Protein AF-A0A1Y2JYM6-F1 (afdb_monomer_lite)

Radius of gyration: 25.27 Å; chains: 1; bounding box: 65×51×94 Å

Foldseek 3Di:
DDDDPPPPCPPVNVVVVVVVVVVVVVVVVVCCLLVVVVAAADPKAKDKDKDFDKDWDCVCVVVVQVVLCVPVHVQKDWDWDQDPQGIWIFIDRPPDTPDIGDTFIDTFKMWMWMDIRLPFIQTEIDGLPDDDFDPDPDALVRSCVVCVVPDDPSSSPAHPVQHGFPDKDFDDFDDDPDPPCRVFFPWRTKIWTKTDTDVDPAIEIEIETETADDPVCVSNVAVSQQSRQLVVQVVQVPDPPGDRHQKYKYWYWYADDVHSDTDIDIFMFGQDPVRGTHGHD

Secondary structure (DSSP, 8-state):
----------HHHHHHHHHHHHHHHHHHHHHHHHH-TTSPBPSS-EEEEEEEEEEEE-TTHHHHHHHHHHHH-TTEEEEEEEETTEEEEEEEETTEEEEEEEPEEEEEEEEEEEEETTTEEEEEEEESS--SS---SS-HHHHHHHHTTTS-SGGG---TTTTS-SEEE-PPPPP---TTSTTT--EE---EEEEE-SS-S-EEEEEEEEE---HHHHHTHHHHHHHHHHHHHHHHHTSTTPPPPSEEEEEEEEEETTEEEEEEEEEEEEE-TTS-EEE--

Sequence (281 aa):
MVLSLSQSVTPVLKKVIVAAALCGAAAISAALLVTDWPVPHSRRTGYFDVTTSEKADLSHIDEWNRAAKAKYGPDASTYASMSSHGLTWVARVGDKVVETRPFGFSVYGFLGVFMVSNVESFPFELSIEPKDPVEPGQTVDKVKARFAKTAPAEALEFGNREWRPAHCHSPKPPEFGFPLYSSDLRVDTSSICLMQSDGGPYTALVGFARVDASFWVRLLSRKVCRILAASWVESMTSQPNAKRPDYVACMLATKAGGSEREVIAARFFEVRDDKTLAVFD

Structure (mmCIF, N/CA/C/O backbone):
data_AF-A0A1Y2JYM6-F1
#
_entry.id   AF-A0A1Y2JYM6-F1
#
loop_
_atom_site.group_PDB
_atom_site.id
_atom_site.type_symbol
_atom_site.label_atom_id
_atom_site.label_alt_id
_atom_site.label_comp_id
_atom_site.label_asym_id
_atom_site.label_entity_id
_atom_site.label_seq_id
_atom_site.pdbx_PDB_ins_code
_atom_site.Cartn_x
_atom_site.Cartn_y
_atom_site.Cartn_z
_atom_site.occupancy
_atom_site.B_iso_or_equiv
_atom_site.auth_seq_id
_atom_site.auth_comp_id
_atom_site.auth_asym_id
_atom_site.auth_atom_id
_atom_site.pdbx_PDB_model_num
ATOM 1 N N . MET A 1 1 ? -41.392 32.348 -54.358 1.00 43.41 1 MET A N 1
ATOM 2 C CA . MET A 1 1 ? -42.269 32.043 -53.211 1.00 43.41 1 MET A CA 1
ATOM 3 C C . MET A 1 1 ? -42.074 30.579 -52.834 1.00 43.41 1 MET A C 1
ATOM 5 O O . MET A 1 1 ? -42.753 29.747 -53.402 1.00 43.41 1 MET A O 1
ATOM 9 N N . VAL A 1 2 ? -41.125 30.262 -51.945 1.00 34.34 2 VAL A N 1
ATOM 10 C CA . VAL A 1 2 ? -41.149 29.048 -51.104 1.00 34.34 2 VAL A CA 1
ATOM 11 C C . VAL A 1 2 ? -40.487 29.410 -49.771 1.00 34.34 2 VAL A C 1
ATOM 13 O O . VAL A 1 2 ? -39.539 30.189 -49.731 1.00 34.34 2 VAL A O 1
ATOM 16 N N . LEU A 1 3 ? -41.107 28.919 -48.705 1.00 35.47 3 LEU A N 1
ATOM 17 C CA . LEU A 1 3 ? -41.054 29.353 -47.318 1.00 35.47 3 LEU A CA 1
ATOM 18 C C . LEU A 1 3 ? -39.670 29.356 -46.653 1.00 35.47 3 LEU A C 1
ATOM 20 O O . LEU A 1 3 ? -38.968 28.351 -46.601 1.00 35.47 3 LEU A O 1
ATOM 24 N N . SER A 1 4 ? -39.385 30.494 -46.016 1.00 39.75 4 SER A N 1
ATOM 25 C CA . SER A 1 4 ? -38.538 30.613 -44.830 1.00 39.75 4 SER A CA 1
ATOM 26 C C . SER A 1 4 ? -39.048 29.673 -43.730 1.00 39.75 4 SER A C 1
ATOM 28 O O . SER A 1 4 ? -40.141 29.865 -43.198 1.00 39.75 4 SER A O 1
ATOM 30 N N . LEU A 1 5 ? -38.258 28.658 -43.382 1.00 39.97 5 LEU A N 1
ATOM 31 C CA . LEU A 1 5 ? -38.432 27.855 -42.171 1.00 39.97 5 LEU A CA 1
ATOM 32 C C . LEU A 1 5 ? -37.607 28.490 -41.043 1.00 39.97 5 LEU A C 1
ATOM 34 O O . LEU A 1 5 ? -36.585 27.964 -40.613 1.00 39.97 5 LEU A O 1
ATOM 38 N N . SER A 1 6 ? -38.061 29.641 -40.541 1.00 45.75 6 SER A N 1
ATOM 39 C CA . SER A 1 6 ? -37.656 30.102 -39.213 1.00 45.75 6 SER A CA 1
ATOM 40 C C . SER A 1 6 ? -38.440 29.300 -38.171 1.00 45.75 6 SER A C 1
ATOM 42 O O . SER A 1 6 ? -39.497 29.729 -37.705 1.00 45.75 6 SER A O 1
ATOM 44 N N . GLN A 1 7 ? -37.962 28.108 -37.812 1.00 47.03 7 GLN A N 1
ATOM 45 C CA . GLN A 1 7 ? -38.476 27.436 -36.621 1.00 47.03 7 GLN A CA 1
ATOM 46 C C . GLN A 1 7 ? -37.914 28.145 -35.389 1.00 47.03 7 GLN A C 1
ATOM 48 O O . GLN A 1 7 ? -36.768 27.957 -34.978 1.00 47.03 7 GLN A O 1
ATOM 53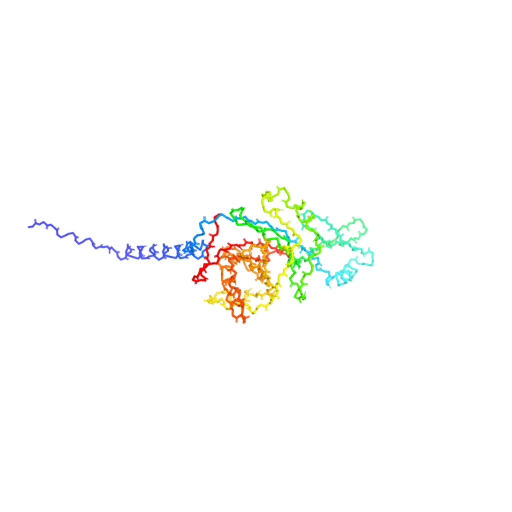 N N . SER A 1 8 ? -38.744 29.016 -34.821 1.00 49.88 8 SER A N 1
ATOM 54 C CA . SER A 1 8 ? -38.551 29.619 -33.514 1.00 49.88 8 SER A CA 1
ATOM 55 C C . SER A 1 8 ? -38.540 28.512 -32.461 1.00 49.88 8 SER A C 1
ATOM 57 O O . SER A 1 8 ? -39.571 28.051 -31.979 1.00 49.88 8 SER A O 1
ATOM 59 N N . VAL A 1 9 ? -37.339 28.066 -32.098 1.00 52.69 9 VAL A N 1
ATOM 60 C CA . VAL A 1 9 ? -37.132 27.219 -30.923 1.00 52.69 9 VAL A CA 1
ATOM 61 C C . VAL A 1 9 ? -37.716 27.966 -29.724 1.00 52.69 9 VAL A C 1
ATOM 63 O O . VAL A 1 9 ? -37.194 29.015 -29.331 1.00 52.69 9 VAL A O 1
ATOM 66 N N . THR A 1 10 ? -38.824 27.462 -29.180 1.00 60.31 10 THR A N 1
ATOM 67 C CA . THR A 1 10 ? -39.517 28.084 -28.049 1.00 60.31 10 THR A CA 1
ATOM 68 C C . THR A 1 10 ? -38.544 28.258 -26.876 1.00 60.31 10 THR A C 1
ATOM 70 O O . THR A 1 10 ? -37.649 27.431 -26.674 1.00 60.31 10 THR A O 1
ATOM 73 N N . PRO A 1 11 ? -38.679 29.328 -26.071 1.00 63.19 11 PRO A N 1
ATOM 74 C CA . PRO A 1 11 ? -37.744 29.630 -24.981 1.00 63.19 11 PRO A CA 1
ATOM 75 C C . PRO A 1 11 ? -37.620 28.489 -23.958 1.00 63.19 11 PRO A C 1
ATOM 77 O O . PRO A 1 11 ? -36.592 28.363 -23.296 1.00 63.19 11 PRO A O 1
ATOM 80 N N . VAL A 1 12 ? -38.634 27.623 -23.866 1.00 63.62 12 VAL A N 1
ATOM 81 C CA . VAL A 1 12 ? -38.626 26.398 -23.056 1.00 63.62 12 VAL A CA 1
ATOM 82 C C . VAL A 1 12 ? -37.679 25.343 -23.640 1.00 63.62 12 VAL A C 1
ATOM 84 O O . VAL A 1 12 ? -36.854 24.805 -22.908 1.00 63.62 12 VAL A O 1
ATOM 87 N N . LEU A 1 13 ? -37.716 25.100 -24.955 1.00 63.50 13 LEU A N 1
ATOM 88 C CA . LEU A 1 13 ? -36.853 24.110 -25.609 1.00 63.50 13 LEU A CA 1
ATOM 89 C C . LEU A 1 13 ? -35.372 24.528 -25.560 1.00 63.50 13 LEU A C 1
ATOM 91 O O . LEU A 1 13 ? -34.510 23.689 -25.314 1.00 63.50 13 LEU A O 1
ATOM 95 N N . LYS A 1 14 ? -35.067 25.833 -25.669 1.00 62.81 14 LYS A N 1
ATOM 96 C CA . LYS A 1 14 ? -33.699 26.350 -25.449 1.00 62.81 14 LYS A CA 1
ATOM 97 C C . LYS A 1 14 ? -33.196 26.087 -24.025 1.00 62.81 14 LYS A C 1
ATOM 99 O O . LYS A 1 14 ? -32.053 25.676 -23.859 1.00 62.81 14 LYS A O 1
ATOM 104 N N . LYS A 1 15 ? -34.038 26.286 -23.003 1.00 61.03 15 LYS A N 1
ATOM 105 C CA . LYS A 1 15 ? -33.672 26.014 -21.601 1.00 61.03 15 LYS A CA 1
ATOM 106 C C . LYS A 1 15 ? -33.421 24.527 -21.349 1.00 61.03 15 LYS A C 1
ATOM 108 O O . LYS A 1 15 ? -32.466 24.198 -20.658 1.00 61.03 15 LYS A O 1
ATOM 113 N N . VAL A 1 16 ? -34.226 23.644 -21.944 1.00 67.56 16 VAL A N 1
ATOM 114 C CA . VAL A 1 16 ? -34.041 22.186 -21.836 1.00 67.56 16 VAL A CA 1
ATOM 115 C C . VAL A 1 16 ? -32.743 21.738 -22.509 1.00 67.56 16 VAL A C 1
ATOM 117 O O . VAL A 1 16 ? -31.997 20.970 -21.914 1.00 67.56 16 VAL A O 1
ATOM 120 N N . ILE A 1 17 ? -32.422 22.260 -23.698 1.00 69.62 17 ILE A N 1
ATOM 121 C CA . ILE A 1 17 ? -31.166 21.937 -24.399 1.00 69.62 17 ILE A CA 1
ATOM 122 C C . ILE A 1 17 ? -29.949 22.415 -23.596 1.00 69.62 17 ILE A C 1
ATOM 124 O O . ILE A 1 17 ? -28.992 21.662 -23.435 1.00 69.62 17 ILE A O 1
ATOM 128 N N . VAL A 1 18 ? -29.987 23.634 -23.047 1.00 68.44 18 VAL A N 1
ATOM 129 C CA . VAL A 1 18 ? -28.895 24.163 -22.212 1.00 68.44 18 VAL A CA 1
ATOM 130 C C . VAL A 1 18 ? -28.750 23.361 -20.917 1.00 68.44 18 VAL A C 1
ATOM 132 O O . VAL A 1 18 ? -27.633 23.015 -20.545 1.00 68.44 18 VAL A O 1
ATOM 135 N N . ALA A 1 19 ? -29.854 23.006 -20.255 1.00 65.12 19 ALA A N 1
ATOM 136 C CA . ALA A 1 19 ? -29.822 22.169 -19.057 1.00 65.12 19 ALA A CA 1
ATOM 137 C C . ALA A 1 19 ? -29.271 20.764 -19.354 1.00 65.12 19 ALA A C 1
ATOM 139 O O . ALA A 1 19 ? -28.408 20.284 -18.627 1.00 65.12 19 ALA A O 1
ATOM 140 N N . ALA A 1 20 ? -29.695 20.133 -20.453 1.00 64.56 20 ALA A N 1
ATOM 141 C CA . ALA A 1 20 ? -29.185 18.832 -20.878 1.00 64.56 20 ALA A CA 1
ATOM 142 C C . ALA A 1 20 ? -27.692 18.885 -21.244 1.00 64.56 20 ALA A C 1
ATOM 144 O O . ALA A 1 20 ? -26.942 17.988 -20.867 1.00 64.56 20 ALA A O 1
ATOM 145 N N . ALA A 1 21 ? -27.238 19.949 -21.915 1.00 67.62 21 ALA A N 1
ATOM 146 C CA . ALA A 1 21 ? -25.826 20.157 -22.229 1.00 67.62 21 ALA A CA 1
ATOM 147 C C . ALA A 1 21 ? -24.979 20.380 -20.965 1.00 67.62 21 ALA A C 1
ATOM 149 O O . ALA A 1 21 ? -23.892 19.820 -20.855 1.00 67.62 21 ALA A O 1
ATOM 150 N N . LEU A 1 22 ? -25.486 21.137 -19.985 1.00 66.1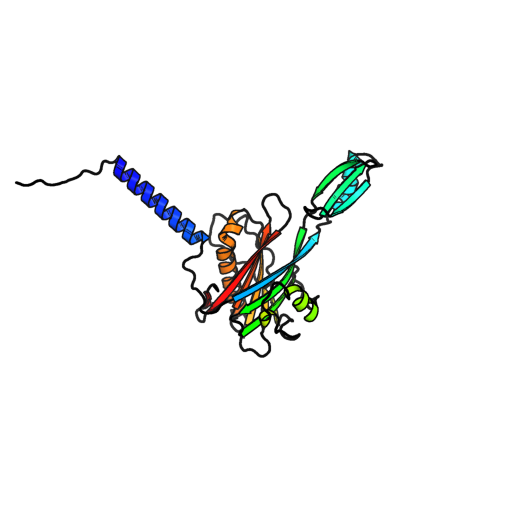9 22 LEU A N 1
ATOM 151 C CA . LEU A 1 22 ? -24.820 21.341 -18.695 1.00 66.19 22 LEU A CA 1
ATOM 152 C C . LEU A 1 22 ? -24.767 20.052 -17.867 1.00 66.19 22 LEU A C 1
ATOM 154 O O . LEU A 1 22 ? -23.718 19.733 -17.315 1.00 66.19 22 LEU A O 1
ATOM 158 N N . CYS A 1 23 ? -25.853 19.277 -17.820 1.00 65.44 23 CYS A N 1
ATOM 159 C CA . CYS A 1 23 ? -25.867 17.968 -17.166 1.00 65.44 23 CYS A CA 1
ATOM 160 C C . CYS A 1 23 ? -24.929 16.976 -17.865 1.00 65.44 23 CYS A C 1
ATOM 162 O O . CYS A 1 23 ? -24.204 16.253 -17.188 1.00 65.44 23 CYS A O 1
ATOM 164 N N . GLY A 1 24 ? -24.896 16.969 -19.200 1.00 61.22 24 GLY A N 1
ATOM 165 C CA . GLY A 1 24 ? -23.972 16.152 -19.986 1.00 61.22 24 GLY A CA 1
ATOM 166 C C . GLY A 1 24 ? -22.511 16.532 -19.742 1.00 61.22 24 GLY A C 1
ATOM 167 O O . GLY A 1 24 ? -21.690 15.660 -19.473 1.00 61.22 24 GLY A O 1
ATOM 168 N N . ALA A 1 25 ? -22.190 17.828 -19.742 1.00 65.00 25 ALA A N 1
ATOM 169 C CA . ALA A 1 25 ? -20.854 18.322 -19.421 1.00 65.00 25 ALA A CA 1
ATOM 170 C C . ALA A 1 25 ? -20.452 17.972 -17.982 1.00 65.00 25 ALA A C 1
ATOM 172 O O . ALA A 1 25 ? -19.353 17.473 -17.767 1.00 65.00 25 ALA A O 1
ATOM 173 N N . ALA A 1 26 ? -21.353 18.143 -17.010 1.00 67.19 26 ALA A N 1
ATOM 174 C CA . ALA A 1 26 ? -21.107 17.765 -15.621 1.00 67.19 26 ALA A CA 1
ATOM 175 C C . ALA A 1 26 ? -20.894 16.251 -15.461 1.00 67.19 26 ALA A C 1
ATOM 177 O O . ALA A 1 26 ? -19.991 15.842 -14.736 1.00 67.19 26 ALA A O 1
ATOM 178 N N . ALA A 1 27 ? -21.668 15.419 -16.163 1.00 65.69 27 ALA A N 1
ATOM 179 C CA . ALA A 1 27 ? -21.509 13.967 -16.149 1.00 65.69 27 ALA A CA 1
ATOM 180 C C . ALA A 1 27 ? -20.184 13.529 -16.789 1.00 65.69 27 ALA A C 1
ATOM 182 O O . ALA A 1 27 ? -19.497 12.676 -16.233 1.00 65.69 27 ALA A O 1
ATOM 183 N N . ILE A 1 28 ? -19.781 14.144 -17.905 1.00 67.19 28 ILE A N 1
ATOM 184 C CA . ILE A 1 28 ? -18.484 13.889 -18.548 1.00 67.19 28 ILE A CA 1
ATOM 185 C C . ILE A 1 28 ? -17.344 14.358 -17.644 1.00 67.19 28 ILE A C 1
ATOM 187 O O . ILE A 1 28 ? -16.390 13.618 -17.442 1.00 67.19 28 ILE A O 1
ATOM 191 N N . SER A 1 29 ? -17.439 15.545 -17.045 1.00 60.25 29 SER A N 1
ATOM 192 C CA . SER A 1 29 ? -16.442 16.028 -16.088 1.00 60.25 29 SER A CA 1
ATOM 193 C C . SER A 1 29 ? -16.349 15.117 -14.865 1.00 60.25 29 SER A C 1
ATOM 195 O O . SER A 1 29 ? -15.244 14.767 -14.467 1.00 60.25 29 SER A O 1
ATOM 197 N N . ALA A 1 30 ? -17.473 14.668 -14.302 1.00 60.97 30 ALA A N 1
ATOM 198 C CA . ALA A 1 30 ? -17.489 13.715 -13.196 1.00 60.97 30 ALA A CA 1
ATOM 199 C C . ALA A 1 30 ? -16.881 12.364 -13.604 1.00 60.97 30 ALA A C 1
ATOM 201 O O . ALA A 1 30 ? -16.056 11.818 -12.875 1.00 60.97 30 ALA A O 1
ATOM 202 N N . ALA A 1 31 ? -17.214 11.858 -14.794 1.00 60.38 31 ALA A N 1
ATOM 203 C CA . ALA A 1 31 ? -16.633 10.636 -15.331 1.00 60.38 31 ALA A CA 1
ATOM 204 C C . ALA A 1 31 ? -15.119 10.780 -15.535 1.00 60.38 31 ALA A C 1
ATOM 206 O O . ALA A 1 31 ? -14.375 9.924 -15.074 1.00 60.38 31 ALA A O 1
ATOM 207 N N . LEU A 1 32 ? -14.637 11.874 -16.130 1.00 60.69 32 LEU A N 1
ATOM 208 C CA . LEU A 1 32 ? -13.206 12.157 -16.305 1.00 60.69 32 LEU A CA 1
ATOM 209 C C . LEU A 1 32 ? -12.476 12.294 -14.962 1.00 60.69 32 LEU A C 1
ATOM 211 O O . LEU A 1 32 ? -11.343 11.838 -14.827 1.00 60.69 32 LEU A O 1
ATOM 215 N N . LEU A 1 33 ? -13.126 12.889 -13.959 1.00 61.62 33 LEU A N 1
ATOM 216 C CA . LEU A 1 33 ? -12.580 13.031 -12.609 1.00 61.62 33 LEU A CA 1
ATOM 217 C C . LEU A 1 33 ? -12.440 11.684 -11.889 1.00 61.62 33 LEU A C 1
ATOM 219 O O . LEU A 1 33 ? -11.450 11.494 -11.185 1.00 61.62 33 LEU A O 1
ATOM 223 N N . VAL A 1 34 ? -13.408 10.777 -12.057 1.00 61.03 34 VAL A N 1
ATOM 224 C CA . VAL A 1 34 ? -13.445 9.467 -11.382 1.00 61.03 34 VAL A CA 1
ATOM 225 C C . VAL A 1 34 ? -12.606 8.419 -12.108 1.00 61.03 34 VAL A C 1
ATOM 227 O O . VAL A 1 34 ? -11.878 7.659 -11.475 1.00 61.03 34 VAL A O 1
ATOM 230 N N . THR A 1 35 ? -12.696 8.371 -13.434 1.00 61.72 35 THR A N 1
ATOM 231 C CA . THR A 1 35 ? -12.041 7.334 -14.246 1.00 61.72 35 THR A CA 1
ATOM 232 C C . THR A 1 35 ? -10.564 7.615 -14.498 1.00 61.72 35 THR A C 1
ATOM 234 O O . THR A 1 35 ? -9.821 6.681 -14.796 1.00 61.72 35 THR A O 1
ATOM 237 N N . ASP A 1 36 ? -10.129 8.875 -14.361 1.00 64.88 36 ASP A N 1
ATOM 238 C CA . ASP A 1 36 ? -8.781 9.320 -14.738 1.00 64.88 36 ASP A CA 1
ATOM 239 C C . ASP A 1 36 ? -8.450 8.920 -16.197 1.00 64.88 36 ASP A C 1
ATOM 241 O O . ASP A 1 36 ? -7.311 8.631 -16.542 1.00 64.88 36 ASP A O 1
ATOM 245 N N . TRP A 1 37 ? -9.472 8.897 -17.066 1.00 62.91 37 TRP A N 1
ATOM 246 C CA . TRP A 1 37 ? -9.396 8.446 -18.462 1.00 62.91 37 TRP A CA 1
ATOM 247 C C . TRP A 1 37 ? -8.291 9.080 -19.328 1.00 62.91 37 TRP A C 1
ATOM 249 O O . TRP A 1 37 ? -7.735 8.371 -20.160 1.00 62.91 37 TRP A O 1
ATOM 259 N N . PRO A 1 38 ? -7.940 10.380 -19.204 1.00 74.19 38 PRO A N 1
ATOM 260 C CA . PRO A 1 38 ? -6.891 10.953 -20.047 1.00 74.19 38 PRO A CA 1
ATOM 261 C C . PRO A 1 38 ? -5.472 10.550 -19.614 1.00 74.19 38 PRO A C 1
ATOM 263 O O . PRO A 1 38 ? -4.507 11.044 -20.198 1.00 74.19 38 PRO A O 1
ATOM 266 N N . VAL A 1 39 ? -5.310 9.711 -18.585 1.00 79.88 39 VAL A N 1
ATOM 267 C CA . VAL A 1 39 ? -3.981 9.281 -18.148 1.00 79.88 39 VAL A CA 1
ATOM 268 C C . VAL A 1 39 ? -3.367 8.343 -19.188 1.00 79.88 39 VAL A C 1
ATOM 270 O O . VAL A 1 39 ? -4.040 7.434 -19.672 1.00 79.88 39 VAL A O 1
ATOM 273 N N . PRO A 1 40 ? -2.085 8.536 -19.544 1.00 86.19 40 PRO A N 1
ATOM 274 C CA . PRO A 1 40 ? -1.405 7.632 -20.454 1.00 86.19 40 PRO A CA 1
ATOM 275 C C . PRO A 1 40 ? -1.397 6.192 -19.932 1.00 86.19 40 PRO A C 1
ATOM 277 O O . PRO A 1 40 ? -1.242 5.958 -18.737 1.00 86.19 40 PRO A O 1
ATOM 280 N N . HIS A 1 41 ? -1.490 5.225 -20.839 1.00 88.38 41 HIS A N 1
ATOM 281 C CA . HIS A 1 41 ? -1.327 3.810 -20.513 1.00 88.38 41 HIS A CA 1
ATOM 282 C C . HIS A 1 41 ? 0.102 3.351 -20.809 1.00 88.38 41 HIS A C 1
ATOM 284 O O . HIS A 1 41 ? 0.749 3.836 -21.749 1.00 88.38 41 HIS A O 1
ATOM 290 N N . SER A 1 42 ? 0.620 2.457 -19.975 1.00 86.88 42 SER A N 1
ATOM 291 C CA . SER A 1 42 ? 1.882 1.774 -20.221 1.00 86.88 42 SER A CA 1
ATOM 292 C C . SER A 1 42 ? 1.701 0.758 -21.347 1.00 86.88 42 SER A C 1
ATOM 294 O O . SER A 1 42 ? 0.624 0.207 -21.537 1.00 86.88 42 SER A O 1
ATOM 296 N N . ARG A 1 43 ? 2.767 0.489 -22.107 1.00 87.50 43 ARG A N 1
ATOM 297 C CA . ARG A 1 43 ? 2.796 -0.652 -23.045 1.00 87.50 43 ARG A CA 1
ATOM 298 C C . ARG A 1 43 ? 3.163 -1.966 -22.353 1.00 87.50 43 ARG A C 1
ATOM 300 O O . ARG A 1 43 ? 3.219 -3.005 -23.004 1.00 87.50 43 ARG A O 1
ATOM 307 N N . ARG A 1 44 ? 3.495 -1.891 -21.067 1.00 86.25 44 ARG A N 1
ATOM 308 C CA . ARG A 1 44 ? 3.880 -3.005 -20.210 1.00 86.25 44 ARG A CA 1
ATOM 309 C C . ARG A 1 44 ? 2.657 -3.455 -19.419 1.00 86.25 44 ARG A C 1
ATOM 311 O O . ARG A 1 44 ? 1.820 -2.636 -19.052 1.00 86.25 44 ARG A O 1
ATOM 318 N N . THR A 1 45 ? 2.585 -4.745 -19.126 1.00 87.06 45 THR A N 1
ATOM 319 C CA . THR A 1 45 ? 1.665 -5.271 -18.114 1.00 87.06 45 THR A CA 1
ATOM 320 C C . THR A 1 45 ? 2.296 -5.134 -16.735 1.00 87.06 45 THR A C 1
ATOM 322 O O . THR A 1 45 ? 3.524 -5.204 -16.598 1.00 87.06 45 THR A O 1
ATOM 325 N N . GLY A 1 46 ? 1.466 -4.929 -15.717 1.00 88.00 46 GLY A N 1
ATOM 326 C CA . GLY A 1 46 ? 1.897 -4.863 -14.326 1.00 88.00 46 GLY A CA 1
ATOM 327 C C . GLY A 1 46 ? 1.090 -5.822 -13.465 1.00 88.00 46 GLY A C 1
ATOM 328 O O . GLY A 1 46 ? -0.110 -5.984 -13.653 1.00 88.00 46 GLY A O 1
ATOM 329 N N . TYR A 1 47 ? 1.748 -6.443 -12.496 1.00 89.88 47 TYR A N 1
ATOM 330 C CA . TYR A 1 47 ? 1.104 -7.226 -11.452 1.00 89.88 47 TYR A CA 1
ATOM 331 C C . TYR A 1 47 ? 1.523 -6.685 -10.091 1.00 89.88 47 TYR A C 1
ATOM 333 O O . TYR A 1 47 ? 2.660 -6.256 -9.904 1.00 89.88 47 TYR A O 1
ATOM 341 N N . PHE A 1 48 ? 0.625 -6.723 -9.117 1.00 90.25 48 PHE A N 1
ATOM 342 C CA . PHE A 1 48 ? 0.978 -6.442 -7.735 1.00 90.25 48 PHE A CA 1
ATOM 343 C C . PHE A 1 48 ? 0.080 -7.241 -6.795 1.00 90.25 48 PHE A C 1
ATOM 345 O O . PHE A 1 48 ? -1.087 -7.491 -7.095 1.00 90.25 48 PHE A O 1
ATOM 352 N N . ASP A 1 49 ? 0.622 -7.593 -5.636 1.00 90.38 49 ASP A N 1
ATOM 353 C CA . ASP A 1 49 ? -0.139 -8.162 -4.531 1.00 90.38 49 ASP A CA 1
ATOM 354 C C . ASP A 1 49 ? 0.371 -7.608 -3.210 1.00 90.38 49 ASP A C 1
ATOM 356 O O . ASP A 1 49 ? 1.576 -7.409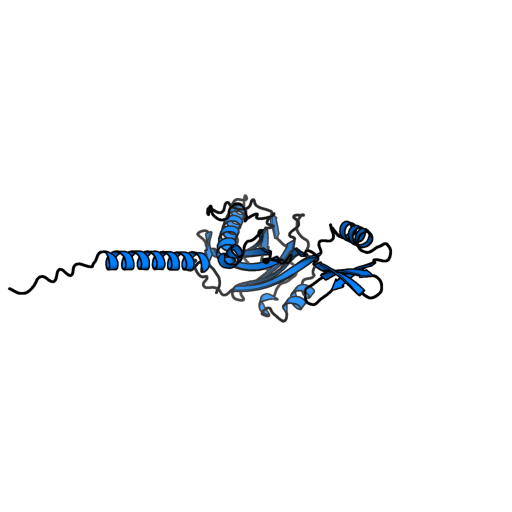 -3.035 1.00 90.38 49 ASP A O 1
ATOM 360 N N . VAL A 1 50 ? -0.547 -7.326 -2.288 1.00 89.94 50 VAL A N 1
ATOM 361 C CA . VAL A 1 50 ? -0.220 -6.681 -1.019 1.00 89.94 50 VAL A CA 1
ATOM 362 C C . VAL A 1 50 ? -1.088 -7.213 0.103 1.00 89.94 50 VAL A C 1
ATOM 364 O O . VAL A 1 50 ? -2.310 -7.267 0.007 1.00 89.94 50 VAL A O 1
ATOM 367 N N . THR A 1 51 ? -0.442 -7.505 1.226 1.00 88.56 51 THR A N 1
ATOM 368 C CA . THR A 1 51 ? -1.092 -7.724 2.512 1.00 88.56 51 THR A CA 1
ATOM 369 C C . THR A 1 51 ? -0.756 -6.590 3.470 1.00 88.56 51 THR A C 1
ATOM 371 O O . THR A 1 51 ? 0.322 -5.990 3.427 1.00 88.56 51 THR A O 1
ATOM 374 N N . THR A 1 52 ? -1.676 -6.320 4.385 1.00 86.00 52 THR A N 1
ATOM 375 C CA . THR A 1 52 ? -1.464 -5.398 5.498 1.00 86.00 52 THR A CA 1
ATOM 376 C C . THR A 1 52 ? -1.100 -6.142 6.769 1.00 86.00 52 THR A C 1
ATOM 378 O O . THR A 1 52 ? -1.470 -7.301 6.964 1.00 86.00 52 THR A O 1
ATOM 381 N N . SER A 1 53 ? -0.394 -5.441 7.651 1.00 80.88 53 SER A N 1
ATOM 382 C CA . SER A 1 53 ? -0.301 -5.787 9.064 1.00 80.88 53 SER A CA 1
ATOM 383 C C . SER A 1 53 ? -1.097 -4.758 9.866 1.00 80.88 53 SER A C 1
ATOM 385 O O . SER A 1 53 ? -0.912 -3.552 9.694 1.00 80.88 53 SER A O 1
ATOM 387 N N . GLU A 1 54 ? -1.993 -5.232 10.729 1.00 79.19 54 GLU A N 1
ATOM 388 C CA . GLU A 1 54 ? -2.892 -4.406 11.545 1.00 79.19 54 GLU A CA 1
ATOM 389 C C . GLU A 1 54 ? -2.542 -4.552 13.035 1.00 79.19 54 GLU A C 1
ATOM 391 O O . GLU A 1 54 ? -2.259 -5.654 13.511 1.00 79.19 54 GLU A O 1
ATOM 396 N N . LYS A 1 55 ? -2.553 -3.442 13.777 1.00 77.69 55 LYS A N 1
ATOM 397 C CA . LYS A 1 55 ? -2.419 -3.403 15.238 1.00 77.69 55 LYS A CA 1
ATOM 398 C C . LYS A 1 55 ? -3.778 -3.019 15.815 1.00 77.69 55 LYS A C 1
ATOM 400 O O . LYS A 1 55 ? -4.424 -2.093 15.325 1.00 77.69 55 LYS A O 1
ATOM 405 N N . ALA A 1 56 ? -4.206 -3.734 16.852 1.00 78.19 56 ALA A N 1
ATOM 406 C CA . ALA A 1 56 ? -5.369 -3.327 17.630 1.00 78.19 56 ALA A CA 1
ATOM 407 C C . ALA A 1 56 ? -5.008 -2.088 18.460 1.00 78.19 56 ALA A C 1
ATOM 409 O O . ALA A 1 56 ? -3.975 -2.070 19.134 1.00 78.19 56 ALA A O 1
ATOM 410 N N . ASP A 1 57 ? -5.859 -1.069 18.421 1.00 76.81 57 ASP A N 1
ATOM 411 C CA . ASP A 1 57 ? -5.754 0.088 19.299 1.00 76.81 57 ASP A CA 1
ATOM 412 C C . ASP A 1 57 ? -6.285 -0.285 20.688 1.00 76.81 57 ASP A C 1
ATOM 414 O O . ASP A 1 57 ? -7.488 -0.450 20.904 1.00 76.81 57 ASP A O 1
ATOM 418 N N . LEU A 1 58 ? -5.356 -0.462 21.627 1.00 79.12 58 LEU A N 1
ATOM 419 C CA . LEU A 1 58 ? -5.646 -0.838 23.010 1.00 79.12 58 LEU A CA 1
ATOM 420 C C . LEU A 1 58 ? -5.627 0.361 23.969 1.00 79.12 58 LEU A C 1
ATOM 422 O O . LEU A 1 58 ? -5.765 0.164 25.175 1.00 79.12 58 LEU A O 1
ATOM 426 N N . SER A 1 59 ? -5.469 1.590 23.466 1.00 81.31 59 SER A N 1
ATOM 427 C CA . SER A 1 59 ? -5.277 2.794 24.293 1.00 81.31 59 SER A CA 1
ATOM 428 C C . SER A 1 59 ? -6.413 3.054 25.294 1.00 81.31 59 SER A C 1
ATOM 430 O O . SER A 1 59 ? -6.175 3.594 26.373 1.00 81.31 59 SER A O 1
ATOM 432 N N . HIS A 1 60 ? -7.631 2.603 24.987 1.00 84.06 60 HIS A N 1
ATOM 433 C CA . HIS A 1 60 ? -8.820 2.807 25.820 1.00 84.06 60 HIS A CA 1
ATOM 434 C C . HIS A 1 60 ? -9.199 1.610 26.708 1.00 84.06 60 HIS A C 1
ATOM 436 O O . HIS A 1 60 ? -10.209 1.667 27.413 1.00 84.06 60 HIS A O 1
ATOM 442 N N . ILE A 1 61 ? -8.429 0.514 26.710 1.00 85.88 61 ILE A N 1
ATOM 443 C CA . ILE A 1 61 ? -8.868 -0.736 27.355 1.00 85.88 61 ILE A CA 1
ATOM 444 C C . ILE A 1 61 ? -9.081 -0.582 28.869 1.00 85.88 61 ILE A C 1
ATOM 446 O O . ILE A 1 61 ? -10.079 -1.060 29.407 1.00 85.88 61 ILE A O 1
ATOM 450 N N . ASP A 1 62 ? -8.203 0.153 29.553 1.00 89.19 62 ASP A N 1
ATOM 451 C CA . ASP A 1 62 ? -8.299 0.384 30.998 1.00 89.19 62 ASP A CA 1
ATOM 452 C C . ASP A 1 62 ? -9.463 1.306 31.364 1.00 89.19 62 ASP A C 1
ATOM 454 O O . ASP A 1 62 ? -10.097 1.156 32.413 1.00 89.19 62 ASP A O 1
ATOM 458 N N . GLU A 1 63 ? -9.766 2.272 30.499 1.00 90.44 63 GLU A N 1
ATOM 459 C CA . GLU A 1 63 ? -10.940 3.126 30.631 1.00 90.44 63 GLU A CA 1
ATOM 460 C C . GLU A 1 63 ? -12.218 2.294 30.501 1.00 90.44 63 GLU A C 1
ATOM 462 O O . GLU A 1 63 ? -13.080 2.349 31.379 1.00 90.44 63 GLU A O 1
ATOM 467 N N . TRP A 1 64 ? -12.314 1.456 29.466 1.00 90.50 64 TRP A N 1
ATOM 468 C CA . TRP A 1 64 ? -13.476 0.597 29.242 1.00 90.50 64 TRP A CA 1
ATOM 469 C C . TRP A 1 64 ? -13.662 -0.426 30.361 1.00 90.50 64 TRP A C 1
ATOM 471 O O . TRP A 1 64 ? -14.783 -0.626 30.829 1.00 90.50 64 TRP A O 1
ATOM 481 N N . ASN A 1 65 ? -12.574 -1.024 30.855 1.00 91.62 65 ASN A N 1
ATOM 482 C CA . ASN A 1 65 ? -12.605 -1.960 31.980 1.00 91.62 65 ASN A CA 1
ATOM 483 C C . ASN A 1 65 ? -13.152 -1.298 33.254 1.00 91.62 65 ASN A C 1
ATOM 485 O O . ASN A 1 65 ? -14.013 -1.867 33.932 1.00 91.62 65 ASN A O 1
ATOM 489 N N . ARG A 1 66 ? -12.698 -0.077 33.567 1.00 93.12 66 ARG A N 1
ATOM 490 C CA . ARG A 1 66 ? -13.216 0.702 34.703 1.00 93.12 66 ARG A CA 1
ATOM 491 C C . ARG A 1 66 ? -14.676 1.102 34.497 1.00 93.12 66 ARG A C 1
ATOM 493 O O . ARG A 1 66 ? -15.472 0.966 35.424 1.00 93.12 66 ARG A O 1
ATOM 500 N N . ALA A 1 67 ? -15.041 1.528 33.290 1.00 92.06 67 ALA A N 1
ATOM 501 C CA . ALA A 1 67 ? -16.407 1.908 32.949 1.00 92.06 67 ALA A CA 1
ATOM 502 C C . ALA A 1 67 ? -17.388 0.727 33.053 1.00 92.06 67 ALA A C 1
ATOM 504 O O . ALA A 1 67 ? -18.485 0.902 33.580 1.00 92.06 67 ALA A O 1
ATOM 505 N N . ALA A 1 68 ? -17.000 -0.482 32.629 1.00 93.31 68 ALA A N 1
ATOM 506 C CA . ALA A 1 68 ? -17.829 -1.679 32.789 1.00 93.31 68 ALA A CA 1
ATOM 507 C C . ALA A 1 68 ? -18.098 -1.997 34.260 1.00 93.31 68 ALA A C 1
ATOM 509 O O . ALA A 1 68 ? -19.250 -2.221 34.621 1.00 93.31 68 ALA A O 1
ATOM 510 N N . LYS A 1 69 ? -17.069 -1.971 35.115 1.00 94.31 69 LYS A N 1
ATOM 511 C CA . LYS A 1 69 ? -17.252 -2.212 36.555 1.00 94.31 69 LYS A CA 1
ATOM 512 C C . LYS A 1 69 ? -18.115 -1.141 37.217 1.00 94.31 69 LYS A C 1
ATOM 514 O O . LYS A 1 69 ? -18.961 -1.460 38.045 1.00 94.31 69 LYS A O 1
ATOM 519 N N . ALA A 1 70 ? -17.945 0.120 36.822 1.00 95.50 70 ALA A N 1
ATOM 520 C CA . ALA A 1 70 ? -18.772 1.215 37.322 1.00 95.50 70 ALA A CA 1
ATOM 521 C C . ALA A 1 70 ? -20.245 1.086 36.887 1.00 95.50 70 ALA A C 1
ATOM 523 O O . ALA A 1 70 ? -21.142 1.383 37.670 1.00 95.50 70 ALA A O 1
ATOM 524 N N . LYS A 1 71 ? -20.499 0.634 35.652 1.00 96.31 71 LYS A N 1
ATOM 525 C CA . LYS A 1 71 ? -21.845 0.547 35.062 1.00 96.31 71 LYS A CA 1
ATOM 526 C C . LYS A 1 71 ? -22.602 -0.729 35.435 1.00 96.31 71 LYS A C 1
ATOM 528 O O . LYS A 1 71 ? -23.811 -0.677 35.630 1.00 96.31 71 LYS A O 1
ATOM 533 N N . TYR A 1 72 ? -21.910 -1.864 35.503 1.00 95.44 72 TYR A N 1
ATOM 534 C CA . TYR A 1 72 ? -22.512 -3.193 35.667 1.00 95.44 72 TYR A CA 1
ATOM 535 C C . TYR A 1 72 ? -22.179 -3.864 37.008 1.00 95.44 72 TYR A C 1
ATOM 537 O O . TYR A 1 72 ? -22.664 -4.962 37.271 1.00 95.44 72 TYR A O 1
ATOM 545 N N . GLY A 1 73 ? -21.391 -3.207 37.864 1.00 92.94 73 GLY A N 1
ATOM 546 C CA . GLY A 1 73 ? -21.021 -3.689 39.193 1.00 92.94 73 GLY A CA 1
ATOM 547 C C . GLY A 1 73 ? -19.654 -4.386 39.251 1.00 92.94 73 GLY A C 1
ATOM 548 O O . GLY A 1 73 ? -19.024 -4.643 38.222 1.00 92.94 73 GLY A O 1
ATOM 549 N N . PRO A 1 74 ? -19.168 -4.699 40.467 1.00 92.38 74 PRO A N 1
ATOM 550 C CA . PRO A 1 74 ? -17.833 -5.265 40.684 1.00 92.38 74 PRO A CA 1
ATOM 551 C C . PRO A 1 74 ? -17.637 -6.654 40.056 1.00 92.38 74 PRO A C 1
ATOM 553 O O . PRO A 1 74 ? -16.508 -6.991 39.701 1.00 92.38 74 PRO A O 1
ATOM 556 N N . ASP A 1 75 ? -18.721 -7.412 39.861 1.00 92.06 75 ASP A N 1
ATOM 557 C CA . ASP A 1 75 ? -18.713 -8.750 39.248 1.00 92.06 75 ASP A CA 1
ATOM 558 C C . ASP A 1 75 ? -18.615 -8.714 37.714 1.00 92.06 75 ASP A C 1
ATOM 560 O O . ASP A 1 75 ? -18.511 -9.755 37.056 1.00 92.06 75 ASP A O 1
A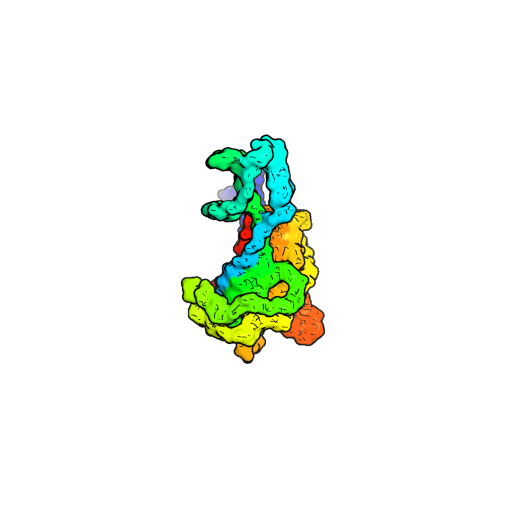TOM 564 N N . ALA A 1 76 ? -18.647 -7.519 37.118 1.00 92.62 76 ALA A N 1
ATOM 565 C CA . ALA A 1 76 ? -18.429 -7.361 35.694 1.00 92.62 76 ALA A CA 1
ATOM 566 C C . ALA A 1 76 ? -16.989 -7.751 35.330 1.00 92.62 76 ALA A C 1
ATOM 568 O O . ALA A 1 76 ? -16.013 -7.228 35.879 1.00 92.62 76 ALA A O 1
ATOM 569 N N . SER A 1 77 ? -16.855 -8.647 34.356 1.00 93.12 77 SER A N 1
ATOM 570 C CA . SER A 1 77 ? -15.566 -9.022 33.774 1.00 93.12 77 SER A CA 1
ATOM 571 C C . SER A 1 77 ? -15.525 -8.683 32.294 1.00 93.12 77 SER A C 1
ATOM 573 O O . SER A 1 77 ? -16.557 -8.597 31.627 1.00 93.12 77 SER A O 1
ATOM 575 N N . THR A 1 78 ? -14.319 -8.453 31.791 1.00 92.56 78 THR A N 1
ATOM 576 C CA . THR A 1 78 ? -14.091 -7.952 30.441 1.00 92.56 78 THR A CA 1
ATOM 577 C C . THR A 1 78 ? -12.994 -8.758 29.762 1.00 92.56 78 THR A C 1
ATOM 579 O O . THR A 1 78 ? -12.075 -9.243 30.423 1.00 92.56 78 THR A O 1
ATOM 582 N N . TYR A 1 79 ? -13.106 -8.963 28.454 1.00 89.50 79 TYR A N 1
ATOM 583 C CA . TYR A 1 79 ? -12.124 -9.717 27.676 1.00 89.50 79 TYR A CA 1
ATOM 584 C C . TYR A 1 79 ? -12.165 -9.317 26.202 1.00 89.50 79 TYR A C 1
ATOM 586 O O . TYR A 1 79 ? -13.158 -8.777 25.715 1.00 89.50 79 TYR A O 1
ATOM 594 N N . ALA A 1 80 ? -11.076 -9.591 25.487 1.00 87.81 80 ALA A N 1
ATOM 595 C CA . ALA A 1 80 ? -11.042 -9.470 24.039 1.00 87.81 80 ALA A CA 1
ATOM 596 C C . ALA A 1 80 ? -11.544 -10.771 23.398 1.00 87.81 80 ALA A C 1
ATOM 598 O O . ALA A 1 80 ? -11.100 -11.858 23.765 1.00 87.81 80 ALA A O 1
ATOM 599 N N . SER A 1 81 ? -12.454 -10.659 22.435 1.00 86.00 81 SER A N 1
ATOM 600 C CA . SER A 1 81 ? -13.013 -11.782 21.687 1.00 86.00 81 SER A CA 1
ATOM 601 C C . SER A 1 81 ? -12.856 -11.556 20.192 1.00 86.00 81 SER A C 1
ATOM 603 O O . SER A 1 81 ? -13.233 -10.503 19.674 1.00 86.00 81 SER A O 1
ATOM 605 N N . MET A 1 82 ? -12.332 -12.558 19.486 1.00 80.81 82 MET A N 1
ATOM 606 C CA . MET A 1 82 ? -12.296 -12.560 18.025 1.00 80.81 82 MET A CA 1
ATOM 607 C C . MET A 1 82 ? -13.652 -13.025 17.485 1.00 80.81 82 MET A C 1
ATOM 609 O O . MET A 1 82 ? -14.142 -14.086 17.865 1.00 80.81 82 MET A O 1
ATOM 613 N N . SER A 1 83 ? -14.255 -12.237 16.599 1.00 70.12 83 SER A N 1
ATOM 614 C CA . SER A 1 83 ? -15.503 -12.566 15.903 1.00 70.12 83 SER A CA 1
ATOM 615 C C . SER A 1 83 ? -15.313 -12.506 14.385 1.00 70.12 83 SER A C 1
ATOM 617 O O . SER A 1 83 ? -14.281 -12.043 13.898 1.00 70.12 83 SER A O 1
ATOM 619 N N . SER A 1 84 ? -16.332 -12.901 13.618 1.00 64.56 84 SER A N 1
ATOM 620 C CA . SER A 1 84 ? -16.374 -12.704 12.159 1.00 64.56 84 SER A CA 1
ATOM 621 C C . SER A 1 84 ? -16.246 -11.234 11.740 1.00 64.56 84 SER A C 1
ATOM 623 O O . SER A 1 84 ? -15.854 -10.949 10.612 1.00 64.56 84 SER A O 1
ATOM 625 N N . HIS A 1 85 ? -16.554 -10.301 12.644 1.00 59.44 85 HIS A N 1
ATOM 626 C CA . HIS A 1 85 ? -16.451 -8.858 12.424 1.00 59.44 85 HIS A CA 1
ATOM 627 C C . HIS A 1 85 ? -15.142 -8.259 12.965 1.00 59.44 85 HIS A C 1
ATOM 629 O O . HIS A 1 85 ? -14.969 -7.043 12.932 1.00 59.44 85 HIS A O 1
ATOM 635 N N . GLY A 1 86 ? -14.214 -9.100 13.436 1.00 68.56 86 GLY A N 1
ATOM 636 C CA . GLY A 1 86 ? -12.926 -8.699 13.998 1.00 68.56 86 GLY A CA 1
ATOM 637 C C . GLY A 1 86 ? -12.861 -8.830 15.519 1.00 68.56 86 GLY A C 1
ATOM 638 O O . GLY A 1 86 ? -13.740 -9.423 16.157 1.00 68.56 86 GLY A O 1
ATOM 639 N N . LEU A 1 87 ? -11.784 -8.295 16.096 1.00 79.62 87 LEU A N 1
ATOM 640 C CA . LEU A 1 87 ? -11.581 -8.280 17.540 1.00 79.62 87 LEU A CA 1
ATOM 641 C C . LEU A 1 87 ? -12.545 -7.279 18.182 1.00 79.62 87 LEU A C 1
ATOM 643 O O . LEU A 1 87 ? -12.668 -6.130 17.757 1.00 79.62 87 LEU A O 1
ATOM 647 N N . THR A 1 88 ? -13.198 -7.718 19.246 1.00 86.44 88 THR A N 1
ATOM 648 C CA . THR A 1 88 ? -14.131 -6.921 20.038 1.00 86.44 88 THR A CA 1
ATOM 649 C C . THR A 1 88 ? -13.752 -6.997 21.505 1.00 86.44 88 THR A C 1
ATOM 651 O O . THR A 1 88 ? -13.256 -8.017 21.980 1.00 86.44 88 THR A O 1
ATOM 654 N N . TRP A 1 89 ? -13.984 -5.916 22.229 1.00 90.44 89 TRP A N 1
ATOM 655 C CA . TRP A 1 89 ? -13.958 -5.899 23.677 1.00 90.44 89 TRP A CA 1
ATOM 656 C C . TRP A 1 89 ? -15.355 -6.253 24.191 1.00 90.44 89 TRP A C 1
ATOM 658 O O . TRP A 1 89 ? -16.349 -5.662 23.763 1.00 90.44 89 TRP A O 1
ATOM 668 N N . VAL A 1 90 ? -15.448 -7.229 25.087 1.00 92.12 90 VAL A N 1
ATOM 669 C CA . VAL A 1 90 ? -16.713 -7.771 25.591 1.00 92.12 90 VAL A CA 1
ATOM 670 C C . VAL A 1 90 ? -16.773 -7.582 27.098 1.00 92.12 90 VAL A C 1
ATOM 672 O O . VAL A 1 90 ? -15.849 -7.991 27.795 1.00 92.12 90 VAL A O 1
ATOM 675 N N . ALA A 1 91 ? -17.872 -7.019 27.603 1.00 93.69 91 ALA A N 1
ATOM 676 C CA . ALA A 1 91 ? -18.195 -7.010 29.026 1.00 93.69 91 ALA A CA 1
ATOM 677 C C . ALA A 1 91 ? -19.287 -8.041 29.327 1.00 93.69 91 ALA A C 1
ATOM 679 O O . ALA A 1 91 ? -20.299 -8.119 28.621 1.00 93.69 91 ALA A O 1
ATOM 680 N N . ARG A 1 92 ? -19.106 -8.805 30.405 1.00 95.62 92 ARG A N 1
ATOM 681 C CA . ARG A 1 92 ? -20.065 -9.801 30.890 1.00 95.62 92 ARG A CA 1
ATOM 682 C C . ARG A 1 92 ? -20.332 -9.653 32.384 1.00 95.62 92 ARG A C 1
ATOM 684 O O . ARG A 1 92 ? -19.447 -9.248 33.135 1.00 95.62 92 ARG A O 1
ATOM 691 N N . VAL A 1 93 ? -21.526 -10.059 32.802 1.00 94.56 93 VAL A N 1
ATOM 692 C CA . VAL A 1 93 ? -21.895 -10.268 34.209 1.00 94.56 93 VAL A CA 1
ATOM 693 C C . VAL A 1 93 ? -22.388 -11.706 34.331 1.00 94.56 93 VAL A C 1
ATOM 695 O O . VAL A 1 93 ? -23.376 -12.077 33.692 1.00 94.56 93 VAL A O 1
ATOM 698 N N . GLY A 1 94 ? -21.660 -12.534 35.084 1.00 91.25 94 GLY A N 1
ATOM 699 C CA . GLY A 1 94 ? -21.827 -13.989 35.028 1.00 91.25 94 GLY A CA 1
ATOM 700 C C . GLY A 1 94 ? -21.633 -14.507 33.598 1.00 91.25 94 GLY A C 1
ATOM 701 O O . GLY A 1 94 ? -20.639 -14.184 32.944 1.00 91.25 94 GLY A O 1
ATOM 702 N N . ASP A 1 95 ? -22.620 -15.246 33.092 1.00 90.75 95 ASP A N 1
ATOM 703 C CA . ASP A 1 95 ? -22.591 -15.842 31.748 1.00 90.75 95 ASP A CA 1
ATOM 704 C C . ASP A 1 95 ? -23.228 -14.964 30.661 1.00 90.75 95 ASP A C 1
ATOM 706 O O . ASP A 1 95 ? -23.275 -15.343 29.490 1.00 90.75 95 ASP A O 1
ATOM 710 N N . LYS A 1 96 ? -23.721 -13.772 31.016 1.00 93.44 96 LYS A N 1
ATOM 711 C CA . LYS A 1 96 ? -24.413 -12.890 30.074 1.00 93.44 96 LYS A CA 1
ATOM 712 C C . LYS A 1 96 ? -23.492 -11.787 29.567 1.00 93.44 96 LYS A C 1
ATOM 714 O O . LYS A 1 96 ? -22.959 -11.004 30.353 1.00 93.44 96 LYS A O 1
ATOM 719 N N . VAL A 1 97 ? -23.377 -11.671 28.245 1.00 93.38 97 VAL A N 1
ATOM 720 C CA . VAL A 1 97 ? -22.773 -10.503 27.589 1.00 93.38 97 VAL A CA 1
ATOM 721 C C . VAL A 1 97 ? -23.701 -9.302 27.763 1.00 93.38 97 VAL A C 1
ATOM 723 O O . VAL A 1 97 ? -24.873 -9.355 27.390 1.00 93.38 97 VAL A O 1
ATOM 726 N N . VAL A 1 98 ? -23.176 -8.231 28.352 1.00 94.00 98 VAL A N 1
ATOM 727 C CA . VAL A 1 98 ? -23.922 -6.992 28.627 1.00 94.00 98 VAL A CA 1
ATOM 728 C C . VAL A 1 98 ? -23.482 -5.839 27.732 1.00 94.00 98 VAL A C 1
ATOM 730 O O . VAL A 1 98 ? -24.259 -4.918 27.500 1.00 94.00 98 VAL A O 1
ATOM 733 N N . GLU A 1 99 ? -22.262 -5.893 27.195 1.00 92.50 99 GLU A N 1
ATOM 734 C CA . GLU A 1 99 ? -21.757 -4.886 26.268 1.00 92.50 99 GLU A CA 1
ATOM 735 C C . GLU A 1 99 ? -20.715 -5.487 25.327 1.00 92.50 99 GLU A C 1
ATOM 737 O O . GLU A 1 99 ? -19.943 -6.372 25.699 1.00 92.50 99 GLU A O 1
ATOM 742 N N . THR A 1 100 ? -20.679 -4.993 24.095 1.00 89.12 100 THR A N 1
ATOM 743 C CA . THR A 1 100 ? -19.639 -5.325 23.123 1.00 89.12 100 THR A CA 1
ATOM 744 C C . THR A 1 100 ? -19.235 -4.049 22.409 1.00 89.12 100 THR A C 1
ATOM 746 O O . THR A 1 100 ? -20.094 -3.293 21.956 1.00 89.12 100 THR A O 1
ATOM 749 N N . ARG A 1 101 ? -17.930 -3.801 22.333 1.00 85.56 101 ARG A N 1
ATOM 750 C CA . ARG A 1 101 ? -17.340 -2.657 21.638 1.00 85.56 101 ARG A CA 1
ATOM 751 C C . ARG A 1 101 ? -16.351 -3.163 20.592 1.00 85.56 101 ARG A C 1
ATOM 753 O O . ARG A 1 101 ? -15.569 -4.061 20.905 1.00 85.56 101 ARG A O 1
ATOM 760 N N . PRO A 1 102 ? -16.357 -2.633 19.364 1.00 78.25 102 PRO A N 1
ATOM 761 C CA . PRO A 1 102 ? -15.298 -2.940 18.413 1.00 78.25 102 PRO A CA 1
ATOM 762 C C . PRO A 1 102 ? -13.964 -2.372 18.914 1.00 78.25 102 PRO A C 1
ATOM 764 O O . PRO A 1 102 ? -13.935 -1.283 19.489 1.00 78.25 102 PRO A O 1
ATOM 767 N N . PHE A 1 103 ? -12.863 -3.095 18.689 1.00 76.12 103 PHE A N 1
ATOM 768 C CA . PHE A 1 103 ? -11.545 -2.465 18.755 1.00 76.12 103 PHE A CA 1
ATOM 769 C C . PHE A 1 103 ? -11.324 -1.616 17.505 1.00 76.12 103 PHE A C 1
ATOM 771 O O . PHE A 1 103 ? -11.726 -2.002 16.403 1.00 76.12 103 PHE A O 1
ATOM 778 N N . GLY A 1 104 ? -10.643 -0.484 17.678 1.00 71.62 104 GLY A N 1
ATOM 779 C CA . GLY A 1 104 ? -10.026 0.193 16.549 1.00 71.62 104 GLY A CA 1
ATOM 780 C C . GLY A 1 104 ? -8.880 -0.655 16.007 1.00 71.62 104 GLY A C 1
ATOM 781 O O . GLY A 1 104 ? -8.139 -1.260 16.782 1.00 71.62 104 GLY A O 1
ATOM 782 N N . PHE A 1 105 ? -8.733 -0.719 14.687 1.00 73.38 105 PHE A N 1
ATOM 783 C CA . PHE A 1 105 ? -7.564 -1.318 14.051 1.00 73.38 105 PHE A CA 1
ATOM 784 C C . PHE A 1 105 ? -6.904 -0.279 13.169 1.00 73.38 105 PHE A C 1
ATOM 786 O O . PHE A 1 105 ? -7.549 0.302 12.301 1.00 73.38 105 PHE A O 1
ATOM 793 N N . SER A 1 106 ? -5.606 -0.088 13.353 1.00 72.00 106 SER A N 1
ATOM 794 C CA . SER A 1 106 ? -4.801 0.706 12.437 1.00 72.00 106 SER A CA 1
ATOM 795 C C . SER A 1 106 ? -3.857 -0.213 11.681 1.00 72.00 106 SER A C 1
ATOM 797 O O . SER A 1 106 ? -3.224 -1.109 12.251 1.00 72.00 106 SER A O 1
ATOM 799 N N . VAL A 1 107 ? -3.757 -0.010 10.371 1.00 76.38 107 VAL A N 1
ATOM 800 C CA . VAL A 1 107 ? -2.662 -0.593 9.607 1.00 76.38 107 VAL A CA 1
ATOM 801 C C . VAL A 1 107 ? -1.383 0.036 10.148 1.00 76.38 107 VAL A C 1
ATOM 803 O O . VAL A 1 107 ? -1.317 1.245 10.377 1.00 76.38 107 VAL A O 1
ATOM 806 N N . TYR A 1 108 ? -0.365 -0.783 10.390 1.00 75.94 108 TYR A N 1
ATOM 807 C CA . TYR A 1 108 ? 0.954 -0.304 10.819 1.00 75.94 108 TYR A CA 1
ATOM 808 C C . TYR A 1 108 ? 2.068 -0.698 9.850 1.00 75.94 108 TYR A C 1
ATOM 810 O O . TYR A 1 108 ? 3.177 -0.177 9.955 1.00 75.94 108 TYR A O 1
ATOM 818 N N . GLY A 1 109 ? 1.784 -1.579 8.890 1.00 78.38 109 GLY A N 1
ATOM 819 C CA . GLY A 1 109 ? 2.736 -1.924 7.849 1.00 78.38 109 GLY A CA 1
ATOM 820 C C . GLY A 1 109 ? 2.119 -2.649 6.662 1.00 78.38 109 GLY A C 1
ATOM 821 O O . GLY A 1 109 ? 0.980 -3.122 6.709 1.00 78.38 109 GLY A O 1
ATOM 822 N N . PHE A 1 110 ? 2.909 -2.743 5.601 1.00 83.06 110 PHE A N 1
ATOM 823 C CA . PHE A 1 110 ? 2.580 -3.389 4.340 1.00 83.06 110 PHE A CA 1
ATOM 824 C C . PHE A 1 110 ? 3.655 -4.387 3.972 1.00 83.06 110 PHE A C 1
ATOM 826 O O . PHE A 1 110 ? 4.836 -4.170 4.222 1.00 83.06 110 PHE A O 1
ATOM 833 N N . LEU A 1 111 ? 3.218 -5.448 3.320 1.00 87.94 111 LEU A N 1
ATOM 834 C CA . LEU A 1 111 ? 4.075 -6.446 2.719 1.00 87.94 111 LEU A CA 1
ATOM 835 C C . LEU A 1 111 ? 3.515 -6.742 1.337 1.00 87.94 111 LEU A C 1
ATOM 837 O O . LEU A 1 111 ? 2.344 -7.101 1.237 1.00 87.94 111 LEU A O 1
ATOM 841 N N . GLY A 1 112 ? 4.324 -6.630 0.292 1.00 90.06 112 GLY A N 1
ATOM 842 C CA . GLY A 1 112 ? 3.854 -6.894 -1.057 1.00 90.06 112 GLY A CA 1
ATOM 843 C C . GLY A 1 112 ? 4.943 -7.261 -2.045 1.00 90.06 112 GLY A C 1
ATOM 844 O O . GLY A 1 112 ? 6.139 -7.207 -1.755 1.00 90.06 112 GLY A O 1
ATOM 845 N N . VAL A 1 113 ? 4.480 -7.647 -3.227 1.00 90.81 113 VAL A N 1
ATOM 846 C CA . VAL A 1 113 ? 5.293 -7.906 -4.412 1.00 90.81 113 VAL A CA 1
ATOM 847 C C . VAL A 1 113 ? 4.703 -7.122 -5.575 1.00 90.81 113 VAL A C 1
ATOM 849 O O . VAL A 1 113 ? 3.486 -7.061 -5.745 1.00 90.81 113 VAL A O 1
ATOM 852 N N . PHE A 1 114 ? 5.566 -6.496 -6.363 1.00 89.56 114 PHE A N 1
ATOM 853 C CA . PHE A 1 114 ? 5.208 -5.791 -7.589 1.00 89.56 114 PHE A CA 1
ATOM 854 C C . PHE A 1 114 ? 6.030 -6.364 -8.737 1.00 89.56 114 PHE A C 1
ATOM 856 O O . PHE A 1 114 ? 7.218 -6.591 -8.565 1.00 89.56 114 PHE A O 1
ATOM 863 N N . MET A 1 115 ? 5.421 -6.597 -9.895 1.00 90.38 115 MET A N 1
ATOM 864 C CA . MET A 1 115 ? 6.091 -7.137 -11.073 1.00 90.38 115 MET A CA 1
ATOM 865 C C . MET A 1 115 ? 5.713 -6.342 -12.322 1.00 90.38 115 MET A C 1
ATOM 867 O O . MET A 1 115 ? 4.550 -5.981 -12.502 1.00 90.38 115 MET A O 1
ATOM 871 N N . VAL A 1 116 ? 6.676 -6.126 -13.221 1.00 89.06 116 VAL A N 1
ATOM 872 C CA . VAL A 1 116 ? 6.441 -5.491 -14.529 1.00 89.06 116 VAL A CA 1
ATOM 873 C C . VAL A 1 116 ? 6.809 -6.440 -15.660 1.00 89.06 116 VAL A C 1
ATOM 875 O O . VAL A 1 116 ? 7.971 -6.801 -15.816 1.00 89.06 116 VAL A O 1
ATOM 878 N N . SER A 1 117 ? 5.817 -6.799 -16.483 1.00 79.06 117 SER A N 1
ATOM 879 C CA . SER A 1 117 ? 5.954 -7.545 -17.749 1.00 79.06 117 SER A CA 1
ATOM 880 C C . SER A 1 117 ? 6.833 -8.796 -17.679 1.00 79.06 117 SER A C 1
ATOM 882 O O . SER A 1 117 ? 7.523 -9.111 -18.646 1.00 79.06 117 SER A O 1
ATOM 884 N N . ASN A 1 118 ? 6.826 -9.491 -16.538 1.00 69.19 118 ASN A N 1
ATOM 885 C CA . ASN A 1 118 ? 7.684 -10.648 -16.250 1.00 69.19 118 ASN A CA 1
ATOM 886 C C . ASN A 1 118 ? 9.191 -10.359 -16.389 1.00 69.19 118 ASN A C 1
ATOM 888 O O . ASN A 1 118 ? 9.987 -11.284 -16.509 1.00 69.19 118 ASN A O 1
ATOM 892 N N . VAL A 1 119 ? 9.586 -9.084 -16.423 1.00 68.31 119 VAL A N 1
ATOM 893 C CA . VAL A 1 119 ? 10.987 -8.669 -16.528 1.00 68.31 119 VAL A CA 1
ATOM 894 C C . VAL A 1 119 ? 11.582 -8.533 -15.135 1.00 68.31 119 VAL A C 1
ATOM 896 O O . VAL A 1 119 ? 12.729 -8.906 -14.924 1.00 68.31 119 VAL A O 1
ATOM 899 N N . GLU A 1 120 ? 10.814 -7.986 -14.190 1.00 82.75 120 GLU A N 1
ATOM 900 C CA . GLU A 1 120 ? 11.333 -7.627 -12.873 1.00 82.75 120 GLU A CA 1
ATOM 901 C C . GLU A 1 120 ? 10.290 -7.719 -11.780 1.00 82.75 120 GLU A C 1
ATOM 903 O O . GLU A 1 120 ? 9.126 -7.373 -12.000 1.00 82.75 120 GLU A O 1
ATOM 908 N N . SER A 1 121 ? 10.772 -8.084 -10.594 1.00 87.50 121 SER A N 1
ATOM 909 C CA . SER A 1 121 ? 10.005 -8.204 -9.364 1.00 87.50 121 SER A CA 1
ATOM 910 C C . SER A 1 121 ? 10.618 -7.321 -8.277 1.00 87.50 121 SER A C 1
ATOM 912 O O . SER A 1 121 ? 11.816 -7.363 -8.016 1.00 87.50 121 SER A O 1
ATOM 914 N N . PHE A 1 122 ? 9.777 -6.519 -7.637 1.00 87.75 122 PHE A N 1
ATOM 915 C CA . PHE A 1 122 ? 10.113 -5.568 -6.586 1.00 87.75 122 PHE A CA 1
ATOM 916 C C . PHE A 1 122 ? 9.348 -5.959 -5.324 1.00 87.75 122 PHE A C 1
ATOM 918 O O . PHE A 1 122 ? 8.191 -5.560 -5.133 1.00 87.75 122 PHE A O 1
ATOM 925 N N . PRO A 1 123 ? 9.949 -6.790 -4.473 1.00 88.25 123 PRO A N 1
ATOM 926 C CA . PRO A 1 123 ? 9.341 -7.143 -3.210 1.00 88.25 123 PRO A CA 1
ATOM 927 C C . PRO A 1 123 ? 9.563 -5.975 -2.221 1.00 88.25 123 PRO A C 1
ATOM 929 O O . PRO A 1 123 ? 10.629 -5.365 -2.193 1.00 88.25 123 PRO A O 1
ATOM 932 N N . PHE A 1 124 ? 8.551 -5.617 -1.427 1.00 84.56 124 PHE A N 1
ATOM 933 C CA . PHE A 1 124 ? 8.666 -4.574 -0.403 1.00 84.56 124 PHE A CA 1
ATOM 934 C C . PHE A 1 124 ? 8.023 -4.919 0.950 1.00 84.56 124 PHE A C 1
ATOM 936 O O . PHE A 1 124 ? 6.952 -5.529 1.020 1.00 84.56 124 PHE A O 1
ATOM 943 N N . GLU A 1 125 ? 8.635 -4.422 2.029 1.00 82.88 125 GLU A N 1
ATOM 944 C CA . GLU A 1 125 ? 8.035 -4.289 3.361 1.00 82.88 125 GLU A CA 1
ATOM 945 C C . GLU A 1 125 ? 8.098 -2.816 3.779 1.00 82.88 125 GLU A C 1
ATOM 947 O O . GLU A 1 125 ? 9.161 -2.198 3.734 1.00 82.88 125 GLU A O 1
ATOM 952 N N . LEU A 1 126 ? 6.957 -2.232 4.146 1.00 77.00 126 LEU A N 1
ATOM 953 C CA . LEU A 1 126 ? 6.862 -0.833 4.568 1.00 77.00 126 LEU A CA 1
ATOM 954 C C . LEU A 1 126 ? 6.268 -0.741 5.967 1.00 77.00 126 LEU A C 1
ATOM 956 O O . LEU A 1 126 ? 5.217 -1.318 6.233 1.00 77.00 126 LEU A O 1
ATOM 960 N N . SER A 1 127 ? 6.899 0.048 6.832 1.00 72.62 127 SER A N 1
ATOM 961 C CA . SER A 1 127 ? 6.327 0.477 8.110 1.00 72.62 127 SER A CA 1
ATOM 962 C C . SER A 1 127 ? 5.691 1.859 7.962 1.00 72.62 127 SER A C 1
ATOM 964 O O . SER A 1 127 ? 6.240 2.743 7.297 1.00 72.62 127 SER A O 1
ATOM 966 N N . ILE A 1 128 ? 4.540 2.048 8.607 1.00 68.00 128 ILE A N 1
ATOM 967 C CA . ILE A 1 128 ? 3.873 3.354 8.718 1.00 68.00 128 ILE A CA 1
ATOM 968 C C . ILE A 1 128 ? 4.514 4.201 9.823 1.00 68.00 128 ILE A C 1
ATOM 970 O O . ILE A 1 128 ? 4.440 5.422 9.787 1.00 68.00 128 ILE A O 1
ATOM 974 N N . GLU A 1 129 ? 5.175 3.573 10.797 1.00 64.06 129 GLU A N 1
ATOM 975 C CA . GLU A 1 129 ? 5.979 4.298 11.778 1.00 64.06 129 GLU A CA 1
ATOM 976 C C . GLU A 1 129 ? 7.316 4.688 11.119 1.00 64.06 129 GLU A C 1
ATOM 978 O O . GLU A 1 129 ? 8.065 3.784 10.725 1.00 64.06 129 GLU A O 1
ATOM 983 N N . PRO A 1 130 ? 7.636 5.991 10.983 1.00 52.81 130 PRO A N 1
ATOM 984 C CA . PRO A 1 130 ? 8.895 6.429 10.397 1.00 52.81 130 PRO A CA 1
ATOM 985 C C . PRO A 1 130 ? 10.028 6.175 11.394 1.00 52.81 130 PRO A C 1
ATOM 987 O O . PRO A 1 130 ? 10.214 6.937 12.343 1.00 52.81 130 PRO A O 1
ATOM 990 N N . LYS A 1 131 ? 10.779 5.091 11.200 1.00 49.22 131 LYS A N 1
ATOM 991 C CA . LYS A 1 131 ? 12.030 4.826 11.919 1.00 49.22 131 LYS A CA 1
ATOM 992 C C . LYS A 1 131 ? 12.993 4.073 11.019 1.00 49.22 131 LYS A C 1
ATOM 994 O O . LYS A 1 131 ? 12.729 2.907 10.758 1.00 49.22 131 LYS A O 1
ATOM 999 N N . ASP A 1 132 ? 14.084 4.749 10.644 1.00 49.88 132 ASP A N 1
ATOM 1000 C CA . ASP A 1 132 ? 15.312 4.193 10.053 1.00 49.88 132 ASP A CA 1
ATOM 1001 C C . ASP A 1 132 ? 15.087 3.238 8.851 1.00 49.88 132 ASP A C 1
ATOM 1003 O O . ASP A 1 132 ? 13.952 2.999 8.436 1.00 49.88 132 ASP A O 1
ATOM 1007 N N . PRO A 1 133 ? 16.128 2.758 8.145 1.00 52.09 133 PRO A N 1
ATOM 1008 C CA . PRO A 1 133 ? 15.935 1.702 7.154 1.00 52.09 133 PRO A CA 1
ATOM 1009 C C . PRO A 1 133 ? 15.236 0.503 7.805 1.00 52.09 133 PRO A C 1
ATOM 1011 O O . PRO A 1 133 ? 15.779 -0.130 8.709 1.00 52.09 133 PRO A O 1
ATOM 1014 N N . VAL A 1 134 ? 14.014 0.212 7.349 1.00 56.38 134 VAL A N 1
ATOM 1015 C CA . VAL A 1 134 ? 13.241 -0.950 7.789 1.00 56.38 134 VAL A CA 1
ATOM 1016 C C . VAL A 1 134 ? 14.027 -2.194 7.393 1.00 56.38 134 VAL A C 1
ATOM 1018 O O . VAL A 1 134 ? 14.117 -2.527 6.211 1.00 56.38 134 VAL A O 1
ATOM 1021 N N . GLU A 1 135 ? 14.609 -2.887 8.370 1.00 63.66 135 GLU A N 1
ATOM 1022 C CA . GLU A 1 135 ? 14.998 -4.275 8.162 1.00 63.66 135 GLU A CA 1
ATOM 1023 C C . GLU A 1 135 ? 13.711 -5.091 8.021 1.00 63.66 135 GLU A C 1
ATOM 1025 O O . GLU A 1 135 ? 12.877 -5.059 8.934 1.00 63.66 135 GLU A O 1
ATOM 1030 N N . PRO A 1 136 ? 13.507 -5.799 6.897 1.00 70.81 136 PRO A N 1
ATOM 1031 C CA . PRO A 1 136 ? 12.298 -6.582 6.726 1.00 70.81 136 PRO A CA 1
ATOM 1032 C C . PRO A 1 136 ? 12.158 -7.621 7.841 1.00 70.81 136 PRO A C 1
ATOM 1034 O O . PRO A 1 136 ? 13.073 -8.413 8.087 1.00 70.81 136 PRO A O 1
ATOM 1037 N N . GLY A 1 137 ? 11.005 -7.646 8.511 1.00 74.19 137 GLY A N 1
ATOM 1038 C CA . GLY A 1 137 ? 10.737 -8.600 9.584 1.00 74.19 137 GLY A CA 1
ATOM 1039 C C . GLY A 1 137 ? 10.480 -10.018 9.065 1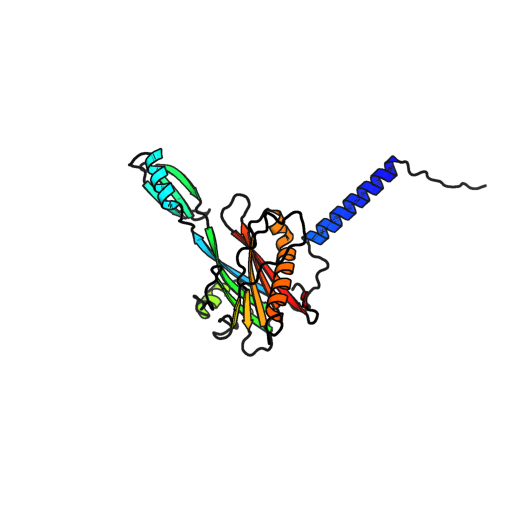.00 74.19 137 GLY A C 1
ATOM 1040 O O . GLY A 1 137 ? 10.540 -10.987 9.829 1.00 74.19 137 GLY A O 1
ATOM 1041 N N . GLN A 1 138 ? 10.173 -10.162 7.771 1.00 82.31 138 GLN A N 1
ATOM 1042 C CA . GLN A 1 138 ? 9.959 -11.450 7.113 1.00 82.31 138 GLN A CA 1
ATOM 1043 C C . GLN A 1 138 ? 11.173 -11.882 6.284 1.00 82.31 138 GLN A C 1
ATOM 1045 O O . GLN A 1 138 ? 11.815 -11.079 5.610 1.00 82.31 138 GLN A O 1
ATOM 1050 N N . THR A 1 139 ? 11.454 -13.188 6.279 1.00 87.38 139 THR A N 1
ATOM 1051 C CA . THR A 1 139 ? 12.434 -13.777 5.356 1.00 87.38 139 THR A CA 1
ATOM 1052 C C . THR A 1 139 ? 11.846 -13.885 3.953 1.00 87.38 139 THR A C 1
ATOM 1054 O O . THR A 1 139 ? 10.640 -14.094 3.806 1.00 87.38 139 THR A O 1
ATOM 1057 N N . VAL A 1 140 ? 12.697 -13.831 2.925 1.00 89.00 140 VAL A N 1
ATOM 1058 C CA . VAL A 1 140 ? 12.285 -13.980 1.517 1.00 89.00 140 VAL A CA 1
ATOM 1059 C C . VAL A 1 140 ? 11.423 -15.226 1.306 1.00 89.00 140 VAL A C 1
ATOM 1061 O O . VAL A 1 140 ? 10.339 -15.126 0.740 1.00 89.00 140 VAL A O 1
ATOM 1064 N N . ASP A 1 141 ? 11.826 -16.377 1.850 1.00 91.31 141 ASP A N 1
ATOM 1065 C CA . ASP A 1 141 ? 11.065 -17.625 1.709 1.00 91.31 141 ASP A CA 1
ATOM 1066 C C . ASP A 1 141 ? 9.653 -17.533 2.300 1.00 91.31 141 ASP A C 1
ATOM 1068 O O . ASP A 1 141 ? 8.699 -18.054 1.723 1.00 91.31 141 ASP A O 1
ATOM 1072 N N . LYS A 1 142 ? 9.488 -16.834 3.433 1.00 90.69 142 LYS A N 1
ATOM 1073 C CA . LYS A 1 142 ? 8.168 -16.620 4.044 1.00 90.69 142 LYS A CA 1
ATOM 1074 C C . LYS A 1 142 ? 7.304 -15.696 3.198 1.00 90.69 142 LYS A C 1
ATOM 1076 O O . LYS A 1 142 ? 6.101 -15.933 3.093 1.00 90.69 142 LYS A O 1
ATOM 1081 N N . VAL A 1 143 ? 7.897 -14.669 2.592 1.00 90.31 143 VAL A N 1
ATOM 1082 C CA . VAL A 1 143 ? 7.185 -13.768 1.678 1.00 90.31 143 VAL A CA 1
ATOM 1083 C C . VAL A 1 143 ? 6.738 -14.523 0.430 1.00 90.31 143 VAL A C 1
ATOM 1085 O O . VAL A 1 143 ? 5.554 -14.494 0.098 1.00 90.31 143 VAL A O 1
ATOM 1088 N N . LYS A 1 144 ? 7.639 -15.281 -0.207 1.00 93.56 144 LYS A N 1
ATOM 1089 C CA . LYS A 1 144 ? 7.297 -16.119 -1.364 1.00 93.56 144 LYS A CA 1
ATOM 1090 C C . LYS A 1 144 ? 6.195 -17.114 -1.029 1.00 93.56 144 LYS A C 1
ATOM 1092 O O . LYS A 1 144 ? 5.203 -17.186 -1.742 1.00 93.56 144 LYS A O 1
ATOM 1097 N N . ALA A 1 145 ? 6.314 -17.826 0.092 1.00 94.00 145 ALA A N 1
ATOM 1098 C CA . ALA A 1 145 ? 5.296 -18.776 0.5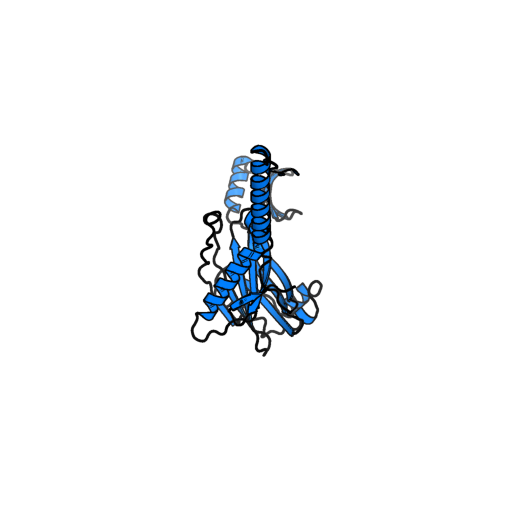32 1.00 94.00 145 ALA A CA 1
ATOM 1099 C C . ALA A 1 145 ? 3.930 -18.112 0.778 1.00 94.00 145 ALA A C 1
ATOM 1101 O O . ALA A 1 145 ? 2.895 -18.718 0.502 1.00 94.00 145 ALA A O 1
ATOM 1102 N N . ARG A 1 146 ? 3.915 -16.868 1.276 1.00 93.19 146 ARG A N 1
ATOM 1103 C CA . ARG A 1 146 ? 2.683 -16.108 1.517 1.00 93.19 146 ARG A CA 1
ATOM 1104 C C . ARG A 1 146 ? 1.945 -15.772 0.223 1.00 93.19 146 ARG A C 1
ATOM 1106 O O . ARG A 1 146 ? 0.725 -15.893 0.199 1.00 93.19 146 ARG A O 1
ATOM 1113 N N . PHE A 1 147 ? 2.671 -15.398 -0.827 1.00 94.69 147 PHE A N 1
ATOM 1114 C CA . PHE A 1 147 ? 2.091 -14.995 -2.110 1.00 94.69 147 PHE A CA 1
ATOM 1115 C C . PHE A 1 147 ? 2.060 -16.109 -3.166 1.00 94.69 147 PHE A C 1
ATOM 1117 O O . PHE A 1 147 ? 1.483 -15.918 -4.227 1.00 94.69 147 PHE A O 1
ATOM 1124 N N . ALA A 1 148 ? 2.587 -17.302 -2.874 1.00 94.00 148 ALA A N 1
ATOM 1125 C CA . ALA A 1 148 ? 2.677 -18.431 -3.810 1.00 94.00 148 ALA A CA 1
ATOM 1126 C C . ALA A 1 148 ? 1.351 -18.862 -4.461 1.00 94.00 148 ALA A C 1
ATOM 1128 O O . ALA A 1 148 ? 1.362 -19.529 -5.491 1.00 94.00 148 ALA A O 1
ATOM 1129 N N . LYS A 1 149 ? 0.209 -18.544 -3.842 1.00 94.06 149 LYS A N 1
ATOM 1130 C CA . LYS A 1 149 ? -1.122 -18.912 -4.353 1.00 94.06 149 LYS A CA 1
ATOM 1131 C C . LYS A 1 149 ? -1.815 -17.801 -5.132 1.00 94.06 149 LYS A C 1
ATOM 1133 O O . LYS A 1 149 ? -2.805 -18.080 -5.801 1.00 94.06 149 LYS A O 1
ATOM 1138 N N . THR A 1 150 ? -1.366 -16.563 -4.971 1.00 92.94 150 THR A N 1
ATOM 1139 C CA . THR A 1 150 ? -2.043 -15.374 -5.495 1.00 92.94 150 THR A CA 1
ATOM 1140 C C . THR A 1 150 ? -1.202 -14.686 -6.557 1.00 92.94 150 THR A C 1
ATOM 1142 O O . THR A 1 150 ? -1.752 -14.256 -7.565 1.00 92.94 150 THR A O 1
ATOM 1145 N N . ALA A 1 151 ? 0.119 -14.656 -6.374 1.00 91.69 151 ALA A N 1
ATOM 1146 C CA . ALA A 1 151 ? 1.063 -14.075 -7.309 1.00 91.69 151 ALA A CA 1
ATOM 1147 C C . ALA A 1 151 ? 1.494 -15.059 -8.413 1.00 91.69 151 ALA A C 1
ATOM 1149 O O . ALA A 1 151 ? 1.668 -16.250 -8.139 1.00 91.69 151 ALA A O 1
ATOM 1150 N N . PRO A 1 152 ? 1.718 -14.565 -9.647 1.00 90.94 152 PRO A N 1
ATOM 1151 C CA . PRO A 1 152 ? 2.444 -15.293 -10.683 1.00 90.94 152 PRO A CA 1
ATOM 1152 C C . PRO A 1 152 ? 3.811 -15.764 -10.177 1.00 90.94 152 PRO A C 1
ATOM 1154 O O . PRO A 1 152 ? 4.412 -15.117 -9.317 1.00 90.94 152 PRO A O 1
ATOM 1157 N N . ALA A 1 153 ? 4.317 -16.874 -10.715 1.00 90.94 153 ALA A N 1
ATOM 1158 C CA . ALA A 1 153 ? 5.590 -17.445 -10.274 1.00 90.94 153 ALA A CA 1
ATOM 1159 C C . ALA A 1 153 ? 6.753 -16.461 -10.477 1.00 90.94 153 ALA A C 1
ATOM 1161 O O . ALA A 1 153 ? 7.598 -16.310 -9.598 1.00 90.94 153 ALA A O 1
ATOM 1162 N N . GLU A 1 154 ? 6.720 -15.727 -11.585 1.00 89.31 154 GLU A N 1
ATOM 1163 C CA . GLU A 1 154 ? 7.687 -14.711 -11.995 1.00 89.31 154 GLU A CA 1
ATOM 1164 C C . GLU A 1 154 ? 7.756 -13.555 -10.980 1.00 89.31 154 GLU A C 1
ATOM 1166 O O . GLU A 1 154 ? 8.834 -13.061 -10.646 1.00 89.31 154 GLU A O 1
ATOM 1171 N N . ALA A 1 155 ? 6.615 -13.189 -10.379 1.00 89.94 155 ALA A N 1
ATOM 1172 C CA . ALA A 1 155 ? 6.544 -12.165 -9.332 1.00 89.94 155 ALA A CA 1
ATOM 1173 C C . ALA A 1 155 ? 7.268 -12.589 -8.037 1.00 89.94 155 ALA A C 1
ATOM 1175 O O . ALA A 1 155 ? 7.501 -11.766 -7.149 1.00 89.94 155 ALA A O 1
ATOM 1176 N N . LEU A 1 156 ? 7.613 -13.877 -7.918 1.00 91.69 156 LEU A N 1
ATOM 1177 C CA . LEU A 1 156 ? 8.296 -14.486 -6.778 1.00 91.69 156 LEU A CA 1
ATOM 1178 C C . LEU A 1 156 ? 9.750 -14.864 -7.093 1.00 91.69 156 LEU A C 1
ATOM 1180 O O . LEU A 1 156 ? 10.435 -15.441 -6.243 1.00 91.69 156 LEU A O 1
ATOM 1184 N N . GLU A 1 157 ? 10.262 -14.516 -8.272 1.00 88.88 157 GLU A N 1
ATOM 1185 C CA . GLU A 1 157 ? 11.656 -14.726 -8.677 1.00 88.88 157 GLU A CA 1
ATOM 1186 C C . GLU A 1 157 ? 12.580 -13.615 -8.149 1.00 88.88 157 GLU A C 1
ATOM 1188 O O . GLU A 1 157 ? 13.283 -12.960 -8.906 1.00 88.88 157 GLU A O 1
ATOM 1193 N N . PHE A 1 158 ? 12.581 -13.397 -6.828 1.00 87.19 158 PHE A N 1
ATOM 1194 C CA . PHE A 1 158 ? 13.472 -12.438 -6.157 1.00 87.19 158 PHE A CA 1
ATOM 1195 C C . PHE A 1 158 ? 14.312 -13.075 -5.032 1.00 87.19 158 PHE A C 1
ATOM 1197 O O . PHE A 1 158 ? 13.919 -14.078 -4.430 1.00 87.19 158 PHE A O 1
ATOM 1204 N N . GLY A 1 159 ? 15.482 -12.521 -4.736 1.00 84.88 159 GLY A N 1
ATOM 1205 C CA . GLY A 1 159 ? 16.415 -12.905 -3.687 1.00 84.88 159 GLY A CA 1
ATOM 1206 C C . GLY A 1 159 ? 16.455 -11.932 -2.503 1.00 84.88 159 GLY A C 1
ATOM 1207 O O . GLY A 1 159 ? 15.625 -11.043 -2.327 1.00 84.88 159 GLY A O 1
ATOM 1208 N N . ASN A 1 160 ? 17.448 -12.130 -1.630 1.00 79.25 160 ASN A N 1
ATOM 1209 C CA . ASN A 1 160 ? 17.615 -11.329 -0.409 1.00 79.25 160 ASN A CA 1
ATOM 1210 C C . ASN A 1 160 ? 18.106 -9.896 -0.670 1.00 79.25 160 ASN A C 1
ATOM 1212 O O . ASN A 1 160 ? 17.982 -9.056 0.221 1.00 79.25 160 ASN A O 1
ATOM 1216 N N . ARG A 1 161 ? 18.715 -9.624 -1.831 1.00 75.44 161 ARG A N 1
ATOM 1217 C CA . ARG A 1 161 ? 19.270 -8.302 -2.154 1.00 75.44 161 ARG A CA 1
ATOM 1218 C C . ARG A 1 161 ? 18.167 -7.323 -2.540 1.00 75.44 161 ARG A C 1
ATOM 1220 O O . ARG A 1 161 ? 18.192 -6.200 -2.054 1.00 75.44 161 ARG A O 1
ATOM 1227 N N . GLU A 1 162 ? 17.180 -7.771 -3.309 1.00 72.56 162 GLU A N 1
ATOM 1228 C CA . GLU A 1 162 ? 16.032 -6.943 -3.718 1.00 72.56 162 GLU A CA 1
ATOM 1229 C C . GLU A 1 162 ? 15.038 -6.684 -2.584 1.00 72.56 162 GLU A C 1
ATOM 1231 O O . GLU A 1 162 ? 14.275 -5.726 -2.626 1.00 72.56 162 GLU A O 1
ATOM 1236 N N . TRP A 1 163 ? 15.041 -7.535 -1.556 1.00 77.12 163 TRP A N 1
ATOM 1237 C CA . TRP A 1 163 ? 14.106 -7.441 -0.434 1.00 77.12 163 TRP A CA 1
ATOM 1238 C C . TRP A 1 163 ? 14.434 -6.329 0.569 1.00 77.12 163 TRP A C 1
ATOM 1240 O O . TRP A 1 163 ? 13.623 -6.011 1.437 1.00 77.12 163 TRP A O 1
ATOM 1250 N N . ARG A 1 164 ? 15.623 -5.727 0.482 1.00 72.56 164 ARG A N 1
ATOM 1251 C CA . ARG A 1 164 ? 16.032 -4.651 1.387 1.00 72.56 164 ARG A CA 1
ATOM 1252 C C . ARG A 1 164 ? 15.782 -3.297 0.720 1.00 72.56 164 ARG A C 1
ATOM 1254 O O . ARG A 1 164 ? 16.362 -3.056 -0.339 1.00 72.56 164 ARG A O 1
ATOM 1261 N N . PRO A 1 165 ? 14.982 -2.396 1.320 1.00 69.31 165 PRO A N 1
ATOM 1262 C CA . PRO A 1 165 ? 14.801 -1.059 0.769 1.00 69.31 165 PRO A CA 1
ATOM 1263 C C . PRO A 1 165 ? 16.145 -0.334 0.679 1.00 69.31 165 PRO A C 1
ATOM 1265 O O . PRO A 1 165 ? 16.909 -0.296 1.643 1.00 69.31 165 PRO A O 1
ATOM 1268 N N . ALA A 1 166 ? 16.436 0.250 -0.484 1.00 66.81 166 ALA A N 1
ATOM 1269 C CA . ALA A 1 166 ? 17.709 0.922 -0.730 1.00 66.81 166 ALA A CA 1
ATOM 1270 C C . ALA A 1 166 ? 17.780 2.283 -0.019 1.00 66.81 166 ALA A C 1
ATOM 1272 O O . ALA A 1 166 ? 18.828 2.678 0.489 1.00 66.81 166 ALA A O 1
ATOM 1273 N N . HIS A 1 167 ? 16.661 3.008 0.016 1.00 71.38 167 HIS A N 1
ATOM 1274 C CA . HIS A 1 167 ? 16.550 4.307 0.672 1.00 71.38 167 HIS A CA 1
ATOM 1275 C C . HIS A 1 167 ? 15.091 4.587 1.018 1.00 71.38 167 HIS A C 1
ATOM 1277 O O . HIS A 1 167 ? 14.239 4.443 0.145 1.00 71.38 167 HIS A O 1
ATOM 1283 N N . CYS A 1 168 ? 14.806 5.014 2.249 1.00 75.31 168 CYS A N 1
ATOM 1284 C CA . CYS A 1 168 ? 13.475 5.458 2.649 1.00 75.31 168 CYS A CA 1
ATOM 1285 C C . CYS A 1 168 ? 13.526 6.890 3.180 1.00 75.31 168 CYS A C 1
ATOM 1287 O O . CYS A 1 168 ? 14.419 7.234 3.956 1.00 75.31 168 CYS A O 1
ATOM 1289 N N . HIS A 1 169 ? 12.543 7.707 2.816 1.00 72.19 169 HIS A N 1
ATOM 1290 C CA . HIS A 1 169 ? 12.352 9.038 3.385 1.00 72.19 169 HIS A CA 1
ATOM 1291 C C . HIS A 1 169 ? 10.868 9.377 3.508 1.00 72.19 169 HIS A C 1
ATOM 1293 O O . HIS A 1 169 ? 10.013 8.719 2.918 1.00 72.19 169 HIS A O 1
ATOM 1299 N N . SER A 1 170 ? 10.555 10.411 4.289 1.00 72.44 170 SER A N 1
ATOM 1300 C CA . SER A 1 170 ? 9.181 10.880 4.474 1.00 72.44 170 SER A CA 1
ATOM 1301 C C . SER A 1 170 ? 9.008 12.299 3.933 1.00 72.44 170 SER A C 1
ATOM 1303 O O . SER A 1 170 ? 9.302 13.260 4.649 1.00 72.44 170 SER A O 1
ATOM 1305 N N . PRO A 1 171 ? 8.586 12.472 2.664 1.00 68.06 171 PRO A N 1
ATOM 1306 C CA . PRO A 1 171 ? 8.369 13.795 2.098 1.00 68.06 171 PRO A CA 1
ATOM 1307 C C . PRO A 1 171 ? 7.166 14.487 2.741 1.00 68.06 171 PRO A C 1
ATOM 1309 O O . PRO A 1 171 ? 6.273 13.852 3.305 1.00 68.06 171 PRO A O 1
ATOM 1312 N N . LYS A 1 172 ? 7.121 15.817 2.612 1.00 68.19 172 LYS A N 1
ATOM 1313 C CA . LYS A 1 172 ? 5.907 16.573 2.930 1.00 68.19 172 LYS A CA 1
ATOM 1314 C C . LYS A 1 172 ? 4.797 16.176 1.947 1.00 68.19 172 LYS A C 1
ATOM 1316 O O . LYS A 1 172 ? 5.087 16.034 0.758 1.00 68.19 172 LYS A O 1
ATOM 1321 N N . PRO A 1 173 ? 3.547 16.020 2.410 1.00 66.94 173 PRO A N 1
ATOM 1322 C CA . PRO A 1 173 ? 2.440 15.714 1.518 1.00 66.94 173 PRO A CA 1
ATOM 1323 C C . PRO A 1 173 ? 2.202 16.866 0.523 1.00 66.94 173 PRO A C 1
ATOM 1325 O O . PRO A 1 173 ? 2.382 18.030 0.897 1.00 66.94 173 PRO A O 1
ATOM 1328 N N . PRO A 1 174 ? 1.808 16.572 -0.731 1.00 69.44 174 PRO A N 1
ATOM 1329 C CA . PRO A 1 174 ? 1.528 17.600 -1.726 1.00 69.44 174 PRO A CA 1
ATOM 1330 C C . PRO A 1 174 ? 0.269 18.398 -1.379 1.00 69.44 174 PRO A C 1
ATOM 1332 O O . PRO A 1 174 ? -0.664 17.886 -0.756 1.00 69.44 174 PRO A O 1
ATOM 1335 N N . GLU A 1 175 ? 0.203 19.640 -1.857 1.00 64.88 175 GLU A N 1
ATOM 1336 C CA . GLU A 1 175 ? -1.033 20.417 -1.828 1.00 64.88 175 GLU A CA 1
ATOM 1337 C C . GLU A 1 175 ? -1.994 19.907 -2.906 1.00 64.88 175 GLU A C 1
ATOM 1339 O O . GLU A 1 175 ? -1.701 19.911 -4.104 1.00 64.88 175 GLU A O 1
ATOM 1344 N N . PHE A 1 176 ? -3.179 19.470 -2.490 1.00 64.81 176 PHE A N 1
ATOM 1345 C CA . PHE A 1 176 ? -4.227 19.071 -3.419 1.00 64.81 176 PHE A CA 1
ATOM 1346 C C . PHE A 1 176 ? -5.000 20.325 -3.834 1.00 64.81 176 PHE A C 1
ATOM 1348 O O . PHE A 1 176 ? -5.765 20.873 -3.046 1.00 64.81 176 PHE A O 1
ATOM 1355 N N . GLY A 1 177 ? -4.820 20.779 -5.079 1.00 53.34 177 GLY A N 1
ATOM 1356 C CA . GLY A 1 177 ? -5.446 21.988 -5.644 1.00 53.34 177 GLY A CA 1
ATOM 1357 C C . GLY A 1 177 ? -6.977 21.945 -5.818 1.00 53.34 177 GLY A C 1
ATOM 1358 O O . GLY A 1 177 ? -7.509 22.600 -6.711 1.00 53.34 177 GLY A O 1
ATOM 1359 N N . PHE A 1 178 ? -7.697 21.164 -5.008 1.00 58.31 178 PHE A N 1
ATOM 1360 C CA . PHE A 1 178 ? -9.156 21.061 -5.012 1.00 58.31 178 PHE A CA 1
ATOM 1361 C C . PHE A 1 178 ? -9.723 21.584 -3.675 1.00 58.31 178 PHE A C 1
ATOM 1363 O O . PHE A 1 178 ? -9.581 20.909 -2.654 1.00 58.31 178 PHE A O 1
ATOM 1370 N N . PRO A 1 179 ? -10.418 22.741 -3.654 1.00 48.25 179 PRO A N 1
ATOM 1371 C CA . PRO A 1 179 ? -10.890 23.381 -2.417 1.00 48.25 179 PRO A CA 1
ATOM 1372 C C . PRO A 1 179 ? -12.020 22.632 -1.684 1.00 48.25 179 PRO A C 1
ATOM 1374 O O . PRO A 1 179 ? -12.389 23.021 -0.584 1.00 48.25 179 PRO A O 1
ATOM 1377 N N . LEU A 1 180 ? -12.570 21.557 -2.259 1.00 45.53 180 LEU A N 1
ATOM 1378 C CA . LEU A 1 180 ? -13.666 20.772 -1.668 1.00 45.53 180 LEU A CA 1
ATOM 1379 C C . LEU A 1 180 ? -13.216 19.726 -0.629 1.00 45.53 180 LEU A C 1
ATOM 1381 O O . LEU A 1 180 ? -14.075 19.130 0.011 1.00 45.53 180 LEU A O 1
ATOM 1385 N N . TYR A 1 181 ? -11.908 19.479 -0.470 1.00 51.09 181 TYR A N 1
ATOM 1386 C CA . TYR A 1 181 ? -11.403 18.309 0.273 1.00 51.09 181 TYR A CA 1
ATOM 1387 C C . TYR A 1 181 ? -10.214 18.601 1.206 1.00 51.09 181 TYR A C 1
ATOM 1389 O O . TYR A 1 181 ? -9.648 17.674 1.781 1.00 51.09 181 TYR A O 1
ATOM 1397 N N . SER A 1 182 ? -9.815 19.867 1.367 1.00 48.06 182 SER A N 1
ATOM 1398 C CA . SER A 1 182 ? -8.591 20.246 2.091 1.00 48.06 182 SER A CA 1
ATOM 1399 C C . SER A 1 182 ? -8.653 20.045 3.612 1.00 48.06 182 SER A C 1
ATOM 1401 O O . SER A 1 182 ? -7.602 19.943 4.239 1.00 48.06 182 SER A O 1
ATOM 1403 N N . SER A 1 183 ? -9.843 19.957 4.218 1.00 47.19 183 SER A N 1
ATOM 1404 C CA . SER A 1 183 ? -9.998 19.695 5.661 1.00 47.19 183 SER A CA 1
ATOM 1405 C C . SER A 1 183 ? -9.911 18.212 6.031 1.00 47.19 183 SER A C 1
ATOM 1407 O O . SER A 1 183 ? -9.442 17.891 7.123 1.00 47.19 183 SER A O 1
ATOM 1409 N N . ASP A 1 184 ? -10.334 17.328 5.121 1.00 49.06 184 ASP A N 1
ATOM 1410 C CA . ASP A 1 184 ? -10.469 15.884 5.369 1.00 49.06 184 ASP A CA 1
ATOM 1411 C C . ASP A 1 184 ? -9.260 15.103 4.844 1.00 49.06 184 ASP A C 1
ATOM 1413 O O . ASP A 1 184 ? -8.945 14.015 5.317 1.00 49.06 184 ASP A O 1
ATOM 1417 N N . LEU A 1 185 ? -8.526 15.658 3.878 1.00 51.19 185 LEU A N 1
ATOM 1418 C CA . LEU A 1 185 ? -7.369 14.989 3.302 1.00 51.19 185 LEU A CA 1
ATOM 1419 C C . LEU A 1 185 ? -6.106 15.193 4.155 1.00 51.19 185 LEU A C 1
ATOM 1421 O O . LEU A 1 185 ? -5.109 15.757 3.707 1.00 51.19 185 LEU A O 1
ATOM 1425 N N . ARG A 1 186 ? -6.144 14.737 5.409 1.00 54.50 186 ARG A N 1
ATOM 1426 C CA . ARG A 1 186 ? -4.942 14.633 6.240 1.00 54.50 186 ARG A CA 1
ATOM 1427 C C . ARG A 1 186 ? -4.133 13.435 5.772 1.00 54.50 186 ARG A C 1
ATOM 1429 O O . ARG A 1 186 ? -4.493 12.300 6.062 1.00 54.50 186 ARG A O 1
ATOM 1436 N N . VAL A 1 187 ? -3.073 13.709 5.016 1.00 57.75 187 VAL A N 1
ATOM 1437 C CA . VAL A 1 187 ? -2.073 12.708 4.645 1.00 57.75 187 VAL A CA 1
ATOM 1438 C C . VAL A 1 187 ? -1.093 12.578 5.802 1.00 57.75 187 VAL A C 1
ATOM 1440 O O . VAL A 1 187 ? -0.238 13.444 5.989 1.00 57.75 187 VAL A O 1
ATOM 1443 N N . ASP A 1 188 ? -1.263 11.534 6.612 1.00 55.19 188 ASP A N 1
ATOM 1444 C CA . ASP A 1 188 ? -0.304 11.213 7.671 1.00 55.19 188 ASP A CA 1
ATOM 1445 C C . ASP A 1 188 ? 1.018 10.739 7.045 1.00 55.19 188 ASP A C 1
ATOM 1447 O O . ASP A 1 188 ? 1.024 10.178 5.946 1.00 55.19 188 ASP A O 1
ATOM 1451 N N . THR A 1 189 ? 2.119 11.023 7.741 1.00 53.41 189 THR A N 1
ATOM 1452 C CA . THR A 1 189 ? 3.522 10.779 7.369 1.00 53.41 189 THR A CA 1
ATOM 1453 C C . THR A 1 189 ? 3.713 9.638 6.359 1.00 53.41 189 THR A C 1
ATOM 1455 O O . THR A 1 189 ? 3.607 8.455 6.670 1.00 53.41 189 THR A O 1
ATOM 1458 N N . SER A 1 190 ? 3.986 10.002 5.103 1.00 57.62 190 SER A N 1
ATOM 1459 C CA . SER A 1 190 ? 4.187 9.037 4.025 1.00 57.62 190 SER A CA 1
ATOM 1460 C C . SER A 1 190 ? 5.607 8.491 4.076 1.00 57.62 190 SER A C 1
ATOM 1462 O O . SER A 1 190 ? 6.532 9.231 3.758 1.00 57.62 190 SER A O 1
ATOM 1464 N N . SER A 1 191 ? 5.818 7.228 4.447 1.00 65.81 191 SER A N 1
ATOM 1465 C CA . SER A 1 191 ? 7.081 6.548 4.128 1.00 65.81 191 SER A CA 1
ATOM 1466 C C . SER A 1 191 ? 7.099 6.259 2.632 1.00 65.81 191 SER A C 1
ATOM 1468 O O . SER A 1 191 ? 6.178 5.619 2.115 1.00 65.81 191 SER A O 1
ATOM 1470 N N . ILE A 1 192 ? 8.131 6.730 1.937 1.00 75.00 192 ILE A N 1
ATOM 1471 C CA . ILE A 1 192 ? 8.440 6.285 0.580 1.00 75.00 192 ILE A CA 1
ATOM 1472 C C . ILE A 1 192 ? 9.791 5.600 0.583 1.00 75.00 192 ILE A C 1
ATOM 1474 O O . ILE A 1 192 ? 10.737 6.104 1.179 1.00 75.00 192 ILE A O 1
ATOM 1478 N N . CYS A 1 193 ? 9.865 4.442 -0.059 1.00 77.75 193 CYS A N 1
ATOM 1479 C CA . CYS A 1 193 ? 11.075 3.645 -0.138 1.00 77.75 193 CYS A CA 1
ATOM 1480 C C . CYS A 1 193 ? 11.396 3.310 -1.589 1.00 77.75 193 CYS A C 1
ATOM 1482 O O . CYS A 1 193 ? 10.540 2.838 -2.339 1.00 77.75 193 CYS A O 1
ATOM 1484 N N . LEU A 1 194 ? 12.643 3.553 -1.975 1.00 80.94 194 LEU A N 1
ATOM 1485 C CA . LEU A 1 194 ? 13.193 3.130 -3.249 1.00 80.94 194 LEU A CA 1
ATOM 1486 C C . LEU A 1 194 ? 13.616 1.660 -3.161 1.00 80.94 194 LEU A C 1
ATOM 1488 O O . LEU A 1 194 ? 14.439 1.287 -2.323 1.00 80.94 194 LEU A O 1
ATOM 1492 N N . MET A 1 195 ? 13.081 0.863 -4.072 1.00 82.75 195 MET A N 1
ATOM 1493 C CA . MET A 1 195 ? 13.396 -0.541 -4.294 1.00 82.75 195 MET A CA 1
ATOM 1494 C C . MET A 1 195 ? 14.192 -0.682 -5.594 1.00 82.75 195 MET A C 1
ATOM 1496 O O . MET A 1 195 ? 13.964 0.053 -6.560 1.00 82.75 195 MET A O 1
ATOM 1500 N N . GLN A 1 196 ? 15.127 -1.627 -5.624 1.00 75.88 196 GLN A N 1
ATOM 1501 C CA . GLN A 1 196 ? 15.959 -1.923 -6.793 1.00 75.88 196 GLN A CA 1
ATOM 1502 C C . GLN A 1 196 ? 15.819 -3.402 -7.152 1.00 75.88 196 GLN A C 1
ATOM 1504 O O . GLN A 1 196 ? 15.731 -4.239 -6.252 1.00 75.88 196 GLN A O 1
ATOM 1509 N N . SER A 1 197 ? 15.789 -3.715 -8.447 1.00 75.12 197 SER A N 1
ATOM 1510 C CA . SER A 1 197 ? 15.804 -5.098 -8.936 1.00 75.12 197 SER A CA 1
ATOM 1511 C C . SER A 1 197 ? 17.218 -5.699 -8.866 1.00 75.12 197 SER A C 1
ATOM 1513 O O . SER A 1 197 ? 18.211 -4.969 -8.788 1.00 75.12 197 SER A O 1
ATOM 1515 N N . ASP A 1 198 ? 17.336 -7.034 -8.868 1.00 67.06 198 ASP A N 1
ATOM 1516 C CA . ASP A 1 198 ? 18.627 -7.724 -8.697 1.00 67.06 198 ASP A CA 1
ATOM 1517 C C . ASP A 1 198 ? 19.579 -7.441 -9.859 1.00 67.06 198 ASP A C 1
ATOM 1519 O O . ASP A 1 198 ? 19.419 -7.978 -10.955 1.00 67.06 198 ASP A O 1
ATOM 1523 N N . GLY A 1 199 ? 20.563 -6.563 -9.650 1.00 59.88 199 GLY A N 1
ATOM 1524 C CA . GLY A 1 199 ? 21.529 -6.192 -10.690 1.00 59.88 199 GLY A CA 1
ATOM 1525 C C . GLY A 1 199 ? 20.905 -5.566 -11.947 1.00 59.88 199 GLY A C 1
ATOM 1526 O O . GLY A 1 199 ? 21.621 -5.325 -12.922 1.00 59.88 199 GLY A O 1
ATOM 1527 N N . GLY A 1 200 ? 19.597 -5.303 -11.930 1.00 65.94 200 GLY A N 1
ATOM 1528 C CA . GLY A 1 200 ? 18.845 -4.717 -13.023 1.00 65.94 200 GLY A CA 1
ATOM 1529 C C . GLY A 1 200 ? 19.022 -3.200 -13.062 1.00 65.94 200 GLY A C 1
ATOM 1530 O O . GLY A 1 200 ? 19.343 -2.565 -12.055 1.00 65.94 200 GLY A O 1
ATOM 1531 N N . PRO A 1 201 ? 18.849 -2.573 -14.236 1.00 73.75 201 PRO A N 1
ATOM 1532 C CA . PRO A 1 201 ? 19.011 -1.131 -14.370 1.00 73.75 201 PRO A CA 1
ATOM 1533 C C . PRO A 1 201 ? 17.829 -0.340 -13.791 1.00 73.75 201 PRO A C 1
ATOM 1535 O O . PRO A 1 201 ? 17.901 0.890 -13.771 1.00 73.75 201 PRO A O 1
ATOM 1538 N N . TYR A 1 202 ? 16.762 -1.016 -13.359 1.00 84.88 202 TYR A N 1
ATOM 1539 C CA . TYR A 1 202 ? 15.485 -0.395 -13.055 1.00 84.88 202 TYR A CA 1
ATOM 1540 C C . TYR A 1 202 ? 15.203 -0.295 -11.554 1.00 84.88 202 TYR A C 1
ATOM 1542 O O . TYR A 1 202 ? 15.693 -1.066 -10.725 1.00 84.88 202 TYR A O 1
ATOM 1550 N N . THR A 1 203 ? 14.376 0.682 -11.196 1.00 87.69 203 THR A N 1
ATOM 1551 C CA . THR A 1 203 ? 14.039 0.973 -9.799 1.00 87.69 203 THR A CA 1
ATOM 1552 C C . THR A 1 203 ? 12.561 1.306 -9.621 1.00 87.69 203 THR A C 1
ATOM 1554 O O . THR A 1 203 ? 11.928 1.900 -10.497 1.00 87.69 203 THR A O 1
ATOM 1557 N N . ALA A 1 204 ? 12.004 0.946 -8.466 1.00 89.19 204 ALA A N 1
ATOM 1558 C CA . ALA A 1 204 ? 10.612 1.204 -8.115 1.00 89.19 204 ALA A CA 1
ATOM 1559 C C . ALA A 1 204 ? 10.521 2.016 -6.821 1.00 89.19 204 ALA A C 1
ATOM 1561 O O . ALA A 1 204 ? 11.138 1.672 -5.821 1.00 89.19 204 ALA A O 1
ATOM 1562 N N . LEU A 1 205 ? 9.729 3.083 -6.813 1.00 89.12 205 LEU A N 1
ATOM 1563 C CA . LEU A 1 205 ? 9.430 3.854 -5.609 1.00 89.12 205 LEU A CA 1
ATOM 1564 C C . LEU A 1 205 ? 8.105 3.373 -5.016 1.00 89.12 205 LEU A C 1
ATOM 1566 O O . LEU A 1 205 ? 7.069 3.496 -5.658 1.00 89.12 205 LEU A O 1
ATOM 1570 N N . VAL A 1 206 ? 8.101 2.850 -3.796 1.00 87.88 206 VAL A N 1
ATOM 1571 C CA . VAL A 1 206 ? 6.871 2.413 -3.124 1.00 87.88 206 VAL A CA 1
ATOM 1572 C C . VAL A 1 206 ? 6.560 3.386 -2.002 1.00 87.88 206 VAL A C 1
ATOM 1574 O O . VAL A 1 206 ? 7.366 3.562 -1.092 1.00 87.88 206 VAL A O 1
ATOM 1577 N N . GLY A 1 207 ? 5.401 4.031 -2.076 1.00 84.38 207 GLY A N 1
ATOM 1578 C CA . GLY A 1 207 ? 4.962 5.003 -1.090 1.00 84.38 207 GLY A CA 1
ATOM 1579 C C . GLY A 1 207 ? 3.629 4.650 -0.456 1.00 84.38 207 GLY A C 1
ATOM 1580 O O . GLY A 1 207 ? 2.747 4.056 -1.082 1.00 84.38 207 GLY A O 1
ATOM 1581 N N . PHE A 1 208 ? 3.484 5.052 0.800 1.00 82.06 208 PHE A N 1
ATOM 1582 C CA . PHE A 1 208 ? 2.258 4.911 1.566 1.00 82.06 208 PHE A CA 1
ATOM 1583 C C . PHE A 1 208 ? 1.663 6.273 1.921 1.00 82.06 208 PHE A C 1
ATOM 1585 O O . PHE A 1 208 ? 2.389 7.208 2.236 1.00 82.06 208 PHE A O 1
ATOM 1592 N N . ALA A 1 209 ? 0.337 6.368 1.920 1.00 80.44 209 ALA A N 1
ATOM 1593 C CA . ALA A 1 209 ? -0.399 7.491 2.475 1.00 80.44 209 ALA A CA 1
ATOM 1594 C C . ALA A 1 209 ? -1.630 6.996 3.238 1.00 80.44 209 ALA A C 1
ATOM 1596 O O . ALA A 1 209 ? -2.427 6.208 2.719 1.00 80.44 209 ALA A O 1
ATOM 1597 N N . ARG A 1 210 ? -1.827 7.514 4.450 1.00 78.69 210 ARG A N 1
ATOM 1598 C CA . ARG A 1 210 ? -3.093 7.401 5.183 1.00 78.69 210 ARG A CA 1
ATOM 1599 C C . ARG A 1 210 ? -3.917 8.644 4.928 1.00 78.69 210 ARG A C 1
ATOM 1601 O O . ARG A 1 210 ? -3.379 9.737 5.030 1.00 78.69 210 ARG A O 1
ATOM 1608 N N . VAL A 1 211 ? -5.203 8.478 4.644 1.00 74.75 211 VAL A N 1
ATOM 1609 C CA . VAL A 1 211 ? -6.145 9.591 4.523 1.00 74.75 211 VAL A CA 1
ATOM 1610 C C . VAL A 1 211 ? -7.355 9.347 5.418 1.00 74.75 211 VAL A C 1
ATOM 1612 O O . VAL A 1 211 ? -8.010 8.304 5.319 1.00 74.75 211 VAL A O 1
ATOM 1615 N N . ASP A 1 212 ? -7.687 10.342 6.241 1.00 68.44 212 ASP A N 1
ATOM 1616 C CA . ASP A 1 212 ? -8.939 10.407 7.004 1.00 68.44 212 ASP A CA 1
ATOM 1617 C C . ASP A 1 212 ? -10.121 10.649 6.048 1.00 68.44 212 ASP A C 1
ATOM 1619 O O . ASP A 1 212 ? -10.603 11.752 5.824 1.00 68.44 212 ASP A O 1
ATOM 1623 N N . ALA A 1 213 ? -10.542 9.589 5.367 1.00 61.62 213 ALA A N 1
ATOM 1624 C CA . ALA A 1 213 ? -11.342 9.711 4.158 1.00 61.62 213 ALA A CA 1
ATOM 1625 C C . ALA A 1 213 ? -12.865 9.696 4.377 1.00 61.62 213 ALA A C 1
ATOM 1627 O O . ALA A 1 213 ? -13.420 8.813 5.031 1.00 61.62 213 ALA A O 1
ATOM 1628 N N . SER A 1 214 ? -13.547 10.581 3.645 1.00 63.22 214 SER A N 1
ATOM 1629 C CA . SER A 1 214 ? -14.943 10.425 3.221 1.00 63.22 214 SER A CA 1
ATOM 1630 C C . SER A 1 214 ? -15.068 9.413 2.062 1.00 63.22 214 SER A C 1
ATOM 1632 O O . SER A 1 214 ? -14.091 9.086 1.382 1.00 63.22 214 SER A O 1
ATOM 1634 N N . PHE A 1 215 ? -16.285 8.921 1.787 1.00 67.75 215 PHE A N 1
ATOM 1635 C CA . PHE A 1 215 ? -16.586 7.968 0.696 1.00 67.75 215 PHE A CA 1
ATOM 1636 C C . PHE A 1 215 ? -15.982 8.361 -0.673 1.00 67.75 215 PHE A C 1
ATOM 1638 O O . PHE A 1 215 ? -15.588 7.493 -1.454 1.00 67.75 215 PHE A O 1
ATOM 1645 N N . TRP A 1 216 ? -15.837 9.659 -0.950 1.00 68.19 216 TRP A N 1
ATOM 1646 C CA . TRP A 1 216 ? -15.339 10.186 -2.223 1.00 68.19 216 TRP A CA 1
ATOM 1647 C C . TRP A 1 216 ? -13.860 9.902 -2.494 1.00 68.19 216 TRP A C 1
ATOM 1649 O O . TRP A 1 216 ? -13.497 9.632 -3.637 1.00 68.19 216 TRP A O 1
ATOM 1659 N N . VAL A 1 217 ? -13.004 9.893 -1.468 1.00 69.69 217 VAL A N 1
ATOM 1660 C CA . VAL A 1 217 ? -11.563 9.616 -1.638 1.00 69.69 217 VAL A CA 1
ATOM 1661 C C . VAL A 1 217 ? -11.342 8.204 -2.186 1.00 69.69 217 VAL A C 1
ATOM 1663 O O . VAL A 1 217 ? -10.422 7.969 -2.965 1.00 69.69 217 VAL A O 1
ATOM 1666 N N . ARG A 1 218 ? -12.234 7.264 -1.855 1.00 72.62 218 ARG A N 1
ATOM 1667 C CA . ARG A 1 218 ? -12.185 5.885 -2.364 1.00 72.62 218 ARG A CA 1
ATOM 1668 C C . ARG A 1 218 ? -12.496 5.817 -3.849 1.00 72.62 218 ARG A C 1
ATOM 1670 O O . ARG A 1 218 ? -11.743 5.197 -4.603 1.00 72.62 218 ARG A O 1
ATOM 1677 N N . LEU A 1 219 ? -13.565 6.499 -4.263 1.00 74.94 219 LEU A N 1
ATOM 1678 C CA . LEU A 1 219 ? -13.948 6.610 -5.671 1.00 74.94 219 LEU A CA 1
ATOM 1679 C C . LEU A 1 219 ? -12.848 7.277 -6.504 1.00 74.94 219 LEU A C 1
ATOM 1681 O O . LEU A 1 219 ? -12.650 6.914 -7.656 1.00 74.94 219 LEU A O 1
ATOM 1685 N N . LEU A 1 220 ? -12.093 8.200 -5.905 1.00 80.00 220 LEU A N 1
ATOM 1686 C CA . LEU A 1 220 ? -11.011 8.937 -6.559 1.00 80.00 220 LEU A CA 1
ATOM 1687 C C . LEU A 1 220 ? -9.611 8.381 -6.260 1.00 80.00 220 LEU A C 1
ATOM 1689 O O . LEU A 1 220 ? -8.614 9.028 -6.584 1.00 80.00 220 LEU A O 1
ATOM 1693 N N . SER A 1 221 ? -9.513 7.183 -5.674 1.00 82.25 221 SER A N 1
ATOM 1694 C CA . SER A 1 221 ? -8.249 6.600 -5.194 1.00 82.25 221 SER A CA 1
ATOM 1695 C C . SER A 1 221 ? -7.153 6.572 -6.259 1.00 82.25 221 SER A C 1
ATOM 1697 O O . SER A 1 221 ? -6.001 6.871 -5.960 1.00 82.25 221 SER A O 1
ATOM 1699 N N . ARG A 1 222 ? -7.507 6.279 -7.519 1.00 85.00 222 ARG A N 1
ATOM 1700 C CA . ARG A 1 222 ? -6.573 6.302 -8.657 1.00 85.00 222 ARG A CA 1
ATOM 1701 C C . ARG A 1 222 ? -5.944 7.686 -8.848 1.00 85.00 222 ARG A C 1
ATOM 1703 O O . ARG A 1 222 ? -4.721 7.792 -8.880 1.00 85.00 222 ARG A O 1
ATOM 1710 N N . LYS A 1 223 ? -6.768 8.734 -8.898 1.00 83.44 223 LYS A N 1
ATOM 1711 C CA . LYS A 1 223 ? -6.321 10.117 -9.089 1.00 83.44 223 LYS A CA 1
ATOM 1712 C C . LYS A 1 223 ? -5.499 10.624 -7.903 1.00 83.44 223 LYS A C 1
ATOM 1714 O O . LYS A 1 223 ? -4.456 11.240 -8.107 1.00 83.44 223 LYS A O 1
ATOM 1719 N N . VAL A 1 224 ? -5.943 10.343 -6.675 1.00 83.44 224 VAL A N 1
ATOM 1720 C CA . VAL A 1 224 ? -5.207 10.697 -5.447 1.00 83.44 224 VAL A CA 1
ATOM 1721 C C . VAL A 1 224 ? -3.829 10.041 -5.453 1.00 83.44 224 VAL A C 1
ATOM 1723 O O . VAL A 1 224 ? -2.825 10.731 -5.298 1.00 83.44 224 VAL A O 1
ATOM 1726 N N . CYS A 1 225 ? -3.766 8.735 -5.725 1.00 87.12 225 CYS A N 1
ATOM 1727 C CA . CYS A 1 225 ? -2.498 8.024 -5.808 1.00 87.12 225 CYS A CA 1
ATOM 1728 C C . CYS A 1 225 ? -1.584 8.540 -6.915 1.00 87.12 225 CYS A C 1
ATOM 1730 O O . CYS A 1 225 ? -0.378 8.579 -6.716 1.00 87.12 225 CYS A O 1
ATOM 1732 N N . ARG A 1 226 ? -2.127 8.965 -8.059 1.00 88.19 226 ARG A N 1
ATOM 1733 C CA . ARG A 1 226 ? -1.324 9.548 -9.138 1.00 88.19 226 ARG A CA 1
ATOM 1734 C C . ARG A 1 226 ? -0.693 10.882 -8.730 1.00 88.19 226 ARG A C 1
ATOM 1736 O O . ARG A 1 226 ? 0.471 11.115 -9.033 1.00 88.19 226 ARG A O 1
ATOM 1743 N N . ILE A 1 227 ? -1.437 11.745 -8.033 1.00 85.69 227 ILE A N 1
ATOM 1744 C CA . ILE A 1 227 ? -0.914 13.024 -7.518 1.00 85.69 227 ILE A CA 1
ATOM 1745 C C . ILE A 1 227 ? 0.188 12.770 -6.481 1.00 85.69 227 ILE A C 1
ATOM 1747 O O . ILE A 1 227 ? 1.261 13.364 -6.572 1.00 85.69 227 ILE A O 1
ATOM 1751 N N . LEU A 1 228 ? -0.058 11.855 -5.538 1.00 87.19 228 LEU A N 1
ATOM 1752 C CA . LEU A 1 228 ? 0.929 11.449 -4.534 1.00 87.19 228 LEU A CA 1
ATOM 1753 C C . LEU A 1 228 ? 2.189 10.878 -5.187 1.00 87.19 228 LEU A C 1
ATOM 1755 O O . LEU A 1 228 ? 3.286 11.355 -4.923 1.00 87.19 228 LEU A O 1
ATOM 1759 N N . ALA A 1 229 ? 2.024 9.919 -6.096 1.00 90.00 229 ALA A N 1
ATOM 1760 C CA . ALA A 1 229 ? 3.121 9.289 -6.813 1.00 90.00 229 ALA A CA 1
ATOM 1761 C C . ALA A 1 229 ? 3.967 10.308 -7.590 1.00 90.00 229 ALA A C 1
ATOM 1763 O O . ALA A 1 229 ? 5.192 10.258 -7.518 1.00 90.00 229 ALA A O 1
ATOM 1764 N N . ALA A 1 230 ? 3.338 11.266 -8.279 1.00 89.25 230 ALA A N 1
ATOM 1765 C CA . ALA A 1 230 ? 4.060 12.308 -9.006 1.00 89.25 230 ALA A CA 1
ATOM 1766 C C . ALA A 1 230 ? 4.884 13.189 -8.053 1.00 89.25 230 ALA A C 1
ATOM 1768 O O . ALA A 1 230 ? 6.062 13.437 -8.305 1.00 89.25 230 ALA A O 1
ATOM 1769 N N . SER A 1 231 ? 4.294 13.585 -6.922 1.00 87.00 231 SER A N 1
ATOM 1770 C CA . SER A 1 231 ? 4.983 14.356 -5.882 1.00 87.00 231 SER A CA 1
ATOM 1771 C C . SER A 1 231 ? 6.151 13.585 -5.256 1.00 87.00 231 SER A C 1
ATOM 1773 O O . SER A 1 231 ? 7.216 14.154 -5.020 1.00 87.00 231 SER A O 1
ATOM 1775 N N . TRP A 1 232 ? 5.997 12.281 -5.027 1.00 87.31 232 TRP A N 1
ATOM 1776 C CA . TRP A 1 232 ? 7.065 11.434 -4.499 1.00 87.31 232 TRP A CA 1
ATOM 1777 C C . TRP A 1 232 ? 8.224 11.272 -5.484 1.00 87.31 232 TRP A C 1
ATOM 1779 O O . TRP A 1 232 ? 9.382 11.364 -5.078 1.00 87.31 232 TRP A O 1
ATOM 1789 N N . VAL A 1 233 ? 7.931 11.090 -6.776 1.00 89.19 233 VAL A N 1
ATOM 1790 C CA . VAL A 1 233 ? 8.947 11.046 -7.840 1.00 89.19 233 VAL A CA 1
ATOM 1791 C C . VAL A 1 233 ? 9.703 12.374 -7.922 1.00 89.19 233 VAL A C 1
ATOM 1793 O O . VAL A 1 233 ? 10.933 12.383 -8.006 1.00 89.19 233 VAL A O 1
ATOM 1796 N N . GLU A 1 234 ? 8.999 13.504 -7.856 1.00 88.38 234 GLU A N 1
ATOM 1797 C CA . GLU A 1 234 ? 9.621 14.830 -7.826 1.00 88.38 234 GLU A CA 1
ATOM 1798 C C . GLU A 1 234 ? 10.509 15.007 -6.588 1.00 88.38 234 GLU A C 1
ATOM 1800 O O . GLU A 1 234 ? 11.676 15.376 -6.711 1.00 88.38 234 GLU A O 1
ATOM 1805 N N . SER A 1 235 ? 10.003 14.651 -5.404 1.00 83.88 235 SER A N 1
ATOM 1806 C CA . SER A 1 235 ? 10.771 14.713 -4.160 1.00 83.88 235 SER A CA 1
ATOM 1807 C C . SER A 1 235 ? 12.040 13.862 -4.225 1.00 83.88 235 SER A C 1
ATOM 1809 O O . SER A 1 235 ? 13.111 14.352 -3.873 1.00 83.88 235 SER A O 1
ATOM 1811 N N . MET A 1 236 ? 11.952 12.622 -4.714 1.00 82.56 236 MET A N 1
ATOM 1812 C CA . MET A 1 236 ? 13.110 11.740 -4.860 1.00 82.56 236 MET A CA 1
ATOM 1813 C C . MET A 1 236 ? 14.133 12.318 -5.845 1.00 82.56 236 MET A C 1
ATOM 1815 O O . MET A 1 236 ? 15.317 12.389 -5.538 1.00 82.56 236 MET A O 1
ATOM 1819 N N . THR A 1 237 ? 13.679 12.783 -7.013 1.00 86.44 237 THR A N 1
ATOM 1820 C CA . THR A 1 237 ? 14.568 13.318 -8.063 1.00 86.44 237 THR A CA 1
ATOM 1821 C C . THR A 1 237 ? 15.153 14.692 -7.748 1.00 86.44 237 THR A C 1
ATOM 1823 O O . THR A 1 237 ? 16.123 15.095 -8.384 1.00 86.44 237 THR A O 1
ATOM 1826 N N . SER A 1 238 ? 14.599 15.409 -6.768 1.00 84.31 238 SER A N 1
ATOM 1827 C CA . SER A 1 238 ? 15.160 16.672 -6.275 1.00 84.31 238 SER A CA 1
ATOM 1828 C C . SER A 1 238 ? 16.409 16.490 -5.401 1.00 84.31 238 SER A C 1
ATOM 1830 O O . SER A 1 238 ? 17.130 17.458 -5.154 1.00 84.31 238 SER A O 1
ATOM 1832 N N . GLN A 1 239 ? 16.690 15.266 -4.937 1.00 79.62 239 GLN A N 1
ATOM 1833 C CA . GLN A 1 239 ? 17.870 14.988 -4.123 1.00 79.62 239 GLN A CA 1
ATOM 1834 C C . GLN A 1 239 ? 19.154 14.965 -4.982 1.00 79.62 239 GLN A C 1
ATOM 1836 O O . GLN A 1 239 ? 19.134 14.471 -6.114 1.00 79.62 239 GLN A O 1
ATOM 1841 N N . PRO A 1 240 ? 20.301 15.452 -4.467 1.00 76.25 240 PRO A N 1
ATOM 1842 C CA . PRO A 1 240 ? 21.565 15.419 -5.200 1.00 76.25 240 PRO A CA 1
ATOM 1843 C C . PRO A 1 240 ? 21.950 13.994 -5.623 1.00 76.25 240 PRO A C 1
ATOM 1845 O O . PRO A 1 240 ? 21.961 13.083 -4.801 1.00 76.25 240 PRO A O 1
ATOM 1848 N N . ASN A 1 241 ? 22.305 13.809 -6.899 1.00 75.56 241 ASN A N 1
ATOM 1849 C CA . ASN A 1 241 ? 22.672 12.519 -7.509 1.00 75.56 241 ASN A CA 1
ATOM 1850 C C . ASN A 1 241 ? 21.562 11.450 -7.548 1.00 75.56 241 ASN A C 1
ATOM 1852 O O . ASN A 1 241 ? 21.844 10.299 -7.892 1.00 75.56 241 ASN A O 1
ATOM 1856 N N . ALA A 1 242 ? 20.311 11.794 -7.231 1.00 78.19 242 ALA A N 1
ATOM 1857 C CA . ALA A 1 242 ? 19.217 10.840 -7.318 1.00 78.19 242 ALA A CA 1
ATOM 1858 C C . ALA A 1 242 ? 18.863 10.521 -8.775 1.00 78.19 242 ALA A C 1
ATOM 1860 O O . ALA A 1 242 ? 18.680 11.408 -9.612 1.00 78.19 242 ALA A O 1
ATOM 1861 N N . LYS A 1 243 ? 18.733 9.226 -9.071 1.00 81.38 243 LYS A N 1
ATOM 1862 C CA . LYS A 1 243 ? 18.166 8.757 -10.336 1.00 81.38 243 LYS A CA 1
ATOM 1863 C C . LYS A 1 243 ? 16.644 8.770 -10.246 1.00 81.38 243 LYS A C 1
ATOM 1865 O O . LYS A 1 243 ? 16.068 8.524 -9.186 1.00 81.38 243 LYS A O 1
ATOM 1870 N N . ARG A 1 244 ? 15.996 9.048 -11.376 1.00 88.25 244 ARG A N 1
ATOM 1871 C CA . ARG A 1 244 ? 14.547 8.897 -11.515 1.00 88.25 244 ARG A CA 1
ATOM 1872 C C . ARG A 1 244 ? 14.185 7.417 -11.343 1.00 88.25 244 ARG A C 1
ATOM 1874 O O . ARG A 1 244 ? 14.823 6.602 -12.006 1.00 88.25 244 ARG A O 1
ATOM 1881 N N . PRO A 1 245 ? 13.181 7.074 -10.518 1.00 90.00 245 PRO A N 1
ATOM 1882 C CA . PRO A 1 245 ? 12.637 5.728 -10.529 1.00 90.00 245 PRO A CA 1
ATOM 1883 C C . PRO A 1 245 ? 11.963 5.427 -11.871 1.00 90.00 245 PRO A C 1
ATOM 1885 O O . PRO A 1 245 ? 11.496 6.342 -12.549 1.00 90.00 245 PRO A O 1
ATOM 1888 N N . ASP A 1 246 ? 11.908 4.161 -12.257 1.00 91.81 246 ASP A N 1
ATOM 1889 C CA . ASP A 1 246 ? 11.222 3.709 -13.475 1.00 91.81 246 ASP A CA 1
ATOM 1890 C C . ASP A 1 246 ? 9.759 3.391 -13.199 1.00 91.81 246 ASP A C 1
ATOM 1892 O O . ASP A 1 246 ? 8.900 3.533 -14.068 1.00 91.81 246 ASP A O 1
ATOM 1896 N N . TYR A 1 247 ? 9.464 3.017 -11.956 1.00 92.44 247 TYR A N 1
ATOM 1897 C CA . TYR A 1 247 ? 8.126 2.674 -11.507 1.00 92.44 247 TYR A CA 1
ATOM 1898 C C . TYR A 1 247 ? 7.803 3.346 -10.181 1.00 92.44 247 TYR A C 1
ATOM 1900 O O . TYR A 1 247 ? 8.687 3.655 -9.381 1.00 92.44 247 TYR A O 1
ATOM 1908 N N . VAL A 1 248 ? 6.517 3.551 -9.922 1.00 92.19 248 VAL A N 1
ATOM 1909 C CA . VAL A 1 248 ? 6.039 4.052 -8.635 1.00 92.19 248 VAL A CA 1
ATOM 1910 C C . VAL A 1 248 ? 4.748 3.355 -8.226 1.00 92.19 248 VAL A C 1
ATOM 1912 O O . VAL A 1 248 ? 3.810 3.239 -9.013 1.00 92.19 248 VAL A O 1
ATOM 1915 N N . ALA A 1 249 ? 4.693 2.902 -6.979 1.00 91.12 249 ALA A N 1
ATOM 1916 C CA . ALA A 1 249 ? 3.527 2.301 -6.357 1.00 91.12 249 ALA A CA 1
ATOM 1917 C C . ALA A 1 249 ? 3.025 3.184 -5.208 1.00 91.12 249 ALA A C 1
ATOM 1919 O O . ALA A 1 249 ? 3.799 3.694 -4.402 1.00 91.12 249 ALA A O 1
ATOM 1920 N N . CYS A 1 250 ? 1.711 3.355 -5.140 1.00 89.19 250 CYS A N 1
ATOM 1921 C CA . CYS A 1 250 ? 0.994 4.087 -4.112 1.00 89.19 250 CYS A CA 1
ATOM 1922 C C . CYS A 1 250 ? 0.050 3.162 -3.360 1.00 89.19 250 CYS A C 1
ATOM 1924 O O . CYS A 1 250 ? -0.845 2.551 -3.946 1.00 89.19 250 CYS A O 1
ATOM 1926 N N . MET A 1 251 ? 0.244 3.122 -2.048 1.00 87.88 251 MET A N 1
ATOM 1927 C CA . MET A 1 251 ? -0.587 2.434 -1.076 1.00 87.88 251 MET A CA 1
ATOM 1928 C C . MET A 1 251 ? -1.415 3.473 -0.323 1.00 87.88 251 MET A C 1
ATOM 1930 O O . MET A 1 251 ? -0.877 4.223 0.487 1.00 87.88 251 MET A O 1
ATOM 1934 N N . LEU A 1 252 ? -2.719 3.533 -0.590 1.00 85.12 252 LEU A N 1
ATOM 1935 C CA . LEU A 1 252 ? -3.624 4.499 0.032 1.00 85.12 252 LEU A CA 1
ATOM 1936 C C . LEU A 1 252 ? -4.526 3.809 1.061 1.00 85.12 252 LEU A C 1
ATOM 1938 O O . LEU A 1 252 ? -5.421 3.053 0.679 1.00 85.12 252 LEU A O 1
ATOM 1942 N N . ALA A 1 253 ? -4.321 4.083 2.350 1.00 81.69 253 ALA A N 1
ATOM 1943 C CA . ALA A 1 253 ? -5.224 3.647 3.417 1.00 81.69 253 ALA A CA 1
ATOM 1944 C C . ALA A 1 253 ? -6.344 4.667 3.646 1.00 81.69 253 ALA A C 1
ATOM 1946 O O . ALA A 1 253 ? -6.094 5.864 3.772 1.00 81.69 253 ALA A O 1
ATOM 1947 N N . THR A 1 254 ? -7.584 4.179 3.726 1.00 78.25 254 THR A N 1
ATOM 1948 C CA . THR A 1 254 ? -8.781 4.996 3.981 1.00 78.25 254 THR A CA 1
ATOM 1949 C C . THR A 1 254 ? -9.691 4.335 5.012 1.00 78.25 254 THR A C 1
ATOM 1951 O O . THR A 1 254 ? -10.024 3.157 4.866 1.00 78.25 254 THR A O 1
ATOM 1954 N N . LYS A 1 255 ? -10.184 5.075 6.011 1.00 71.38 255 LYS A N 1
ATOM 1955 C CA . LYS A 1 255 ? -11.209 4.551 6.935 1.00 71.38 255 LYS A CA 1
ATOM 1956 C C . LYS A 1 255 ? -12.509 4.224 6.199 1.00 71.38 255 LYS A C 1
ATOM 1958 O O . LYS A 1 255 ? -12.897 4.923 5.260 1.00 71.38 255 LYS A O 1
ATOM 1963 N N . ALA A 1 256 ? -13.174 3.132 6.579 1.00 61.22 256 ALA A N 1
ATOM 1964 C CA . ALA A 1 256 ? -14.505 2.814 6.066 1.00 61.22 256 ALA A CA 1
ATOM 1965 C C . ALA A 1 256 ? -15.584 3.596 6.804 1.00 61.22 256 ALA A C 1
ATOM 1967 O O . ALA A 1 256 ? -15.529 3.741 8.015 1.00 61.22 256 ALA A O 1
ATOM 1968 N N . GLY A 1 257 ? -16.579 4.110 6.071 1.00 54.16 257 GLY A N 1
ATOM 1969 C CA . GLY A 1 257 ? -17.706 4.809 6.687 1.00 54.16 257 GLY A CA 1
ATOM 1970 C C . GLY A 1 257 ? -18.366 3.919 7.743 1.00 54.16 257 GLY A C 1
ATOM 1971 O O . GLY A 1 257 ? -18.854 2.843 7.409 1.00 54.16 257 GLY A O 1
ATOM 1972 N N . GLY A 1 258 ? -18.329 4.350 9.008 1.00 54.00 258 GLY A N 1
ATOM 1973 C CA . GLY A 1 258 ? -18.871 3.602 10.148 1.00 54.00 258 GLY A CA 1
ATOM 1974 C C . GLY A 1 258 ? -18.027 2.416 10.637 1.00 54.00 258 GLY A C 1
ATOM 1975 O O . GLY A 1 258 ? -18.501 1.660 11.480 1.00 54.00 258 GLY A O 1
ATOM 1976 N N . SER A 1 259 ? -16.802 2.230 10.137 1.00 60.34 259 SER A N 1
ATOM 1977 C CA . SER A 1 259 ? -15.881 1.184 10.589 1.00 60.34 259 SER A CA 1
ATOM 1978 C C . SER A 1 259 ? -14.528 1.783 10.954 1.00 60.34 259 SER A C 1
ATOM 1980 O O . SER A 1 259 ? -13.947 2.555 10.196 1.00 60.34 259 SER A O 1
ATOM 1982 N N . GLU A 1 260 ? -13.993 1.355 12.094 1.00 62.62 260 GLU A N 1
ATOM 1983 C CA . GLU A 1 260 ? -12.630 1.693 12.511 1.00 62.62 260 GLU A CA 1
ATOM 1984 C C . GLU A 1 260 ? -11.552 0.968 11.689 1.00 62.62 260 GLU A C 1
ATOM 1986 O O . GLU A 1 260 ? -10.369 1.176 11.929 1.00 62.62 260 GLU A O 1
ATOM 1991 N N . ARG A 1 261 ? -11.926 0.111 10.726 1.00 70.12 261 ARG A N 1
ATOM 1992 C CA . ARG A 1 261 ? -10.973 -0.617 9.885 1.00 70.12 261 ARG A CA 1
ATOM 1993 C C . ARG A 1 261 ? -10.622 0.169 8.623 1.00 70.12 261 ARG A C 1
ATOM 1995 O O . ARG A 1 261 ? -11.494 0.663 7.899 1.00 70.12 261 ARG A O 1
ATOM 2002 N N . GLU A 1 262 ? -9.330 0.231 8.326 1.00 75.25 262 GLU A N 1
ATOM 2003 C CA . GLU A 1 262 ? -8.808 0.837 7.104 1.00 75.25 262 GLU A CA 1
ATOM 2004 C C . GLU A 1 262 ? -8.967 -0.107 5.900 1.00 75.25 262 GLU A C 1
ATOM 2006 O O . GLU A 1 262 ? -8.765 -1.316 5.989 1.00 75.25 262 GLU A O 1
ATOM 2011 N N . VAL A 1 263 ? -9.326 0.460 4.750 1.00 78.31 263 VAL A N 1
ATOM 2012 C CA . VAL A 1 263 ? -9.344 -0.211 3.446 1.00 78.31 263 VAL A CA 1
ATOM 2013 C C . VAL A 1 263 ? -8.217 0.355 2.603 1.00 78.31 263 VAL A C 1
ATOM 2015 O O . VAL A 1 263 ? -8.029 1.575 2.549 1.00 78.31 263 VAL A O 1
ATOM 2018 N N . ILE A 1 264 ? -7.506 -0.536 1.920 1.00 81.81 264 ILE A N 1
ATOM 2019 C CA . ILE A 1 264 ? -6.340 -0.200 1.115 1.00 81.81 264 ILE A CA 1
ATOM 2020 C C . ILE A 1 264 ? -6.695 -0.158 -0.366 1.00 81.81 264 ILE A C 1
ATOM 2022 O O . ILE A 1 264 ? -7.267 -1.102 -0.908 1.00 81.81 264 ILE A O 1
ATOM 2026 N N . ALA A 1 265 ? -6.301 0.924 -1.029 1.00 86.81 265 ALA A N 1
ATOM 2027 C CA . ALA A 1 265 ? -6.256 1.015 -2.478 1.00 86.81 265 ALA A CA 1
ATOM 2028 C C . ALA A 1 265 ? -4.795 1.095 -2.928 1.00 86.81 265 ALA A C 1
ATOM 2030 O O . ALA A 1 265 ? -4.106 2.073 -2.650 1.00 86.81 265 ALA A O 1
ATOM 2031 N N . ALA A 1 266 ? -4.341 0.068 -3.638 1.00 88.00 266 ALA A N 1
ATOM 2032 C CA . ALA A 1 266 ? -3.017 0.029 -4.241 1.00 88.00 266 ALA A CA 1
ATOM 2033 C C . ALA A 1 266 ? -3.091 0.425 -5.724 1.00 88.00 266 ALA A C 1
ATOM 2035 O O . ALA A 1 266 ? -4.010 0.024 -6.455 1.00 88.00 266 ALA A O 1
ATOM 2036 N N . ARG A 1 267 ? -2.150 1.263 -6.162 1.00 90.44 267 ARG A N 1
ATOM 2037 C CA . ARG A 1 267 ? -2.021 1.760 -7.539 1.00 90.44 267 ARG A CA 1
ATOM 2038 C C . ARG A 1 267 ? -0.554 1.791 -7.934 1.00 90.44 267 ARG A C 1
ATOM 2040 O O . ARG A 1 267 ? 0.292 2.071 -7.099 1.00 90.44 267 ARG A O 1
ATOM 2047 N N . PHE A 1 268 ? -0.266 1.525 -9.195 1.00 89.94 268 PHE A N 1
ATOM 2048 C CA . PHE A 1 268 ? 1.083 1.329 -9.714 1.00 89.94 268 PHE A CA 1
ATOM 2049 C C . PHE A 1 268 ? 1.176 2.013 -11.076 1.00 89.94 268 PHE A C 1
ATOM 2051 O O . PHE A 1 268 ? 0.208 2.017 -11.842 1.00 89.94 268 PHE A O 1
ATOM 2058 N N . PHE A 1 269 ? 2.319 2.641 -11.338 1.00 92.50 269 PHE A N 1
ATOM 2059 C CA . PHE A 1 269 ? 2.525 3.493 -12.501 1.00 92.50 269 PHE A CA 1
ATOM 2060 C C . PHE A 1 269 ? 3.943 3.348 -13.053 1.00 92.50 269 PHE A C 1
ATOM 2062 O O . PHE A 1 269 ? 4.904 3.208 -12.295 1.00 92.50 269 PHE A O 1
ATOM 2069 N N . GLU A 1 270 ? 4.067 3.421 -14.373 1.00 93.12 270 GLU A N 1
ATOM 2070 C CA . GLU A 1 270 ? 5.336 3.626 -15.067 1.00 93.12 270 GLU A CA 1
ATOM 2071 C C . GLU A 1 270 ? 5.684 5.115 -15.031 1.00 93.12 270 GLU A C 1
ATOM 2073 O O . GLU A 1 270 ? 4.832 5.967 -15.298 1.00 93.12 270 GLU A O 1
ATOM 2078 N N . VAL A 1 271 ? 6.936 5.430 -14.715 1.00 93.25 271 VAL A N 1
ATOM 2079 C CA . VAL A 1 271 ? 7.474 6.788 -14.738 1.00 93.25 271 VAL A CA 1
ATOM 2080 C C . VAL A 1 271 ? 8.202 6.998 -16.062 1.00 93.25 271 VAL A C 1
ATOM 2082 O O . VAL A 1 271 ? 9.242 6.398 -16.328 1.00 93.25 271 VAL A O 1
ATOM 2085 N N . ARG A 1 272 ? 7.665 7.878 -16.905 1.00 90.81 272 ARG A N 1
ATOM 2086 C CA . ARG A 1 272 ? 8.222 8.166 -18.232 1.00 90.81 272 ARG A CA 1
ATOM 2087 C C . ARG A 1 272 ? 9.374 9.168 -18.185 1.00 90.81 272 ARG A C 1
ATOM 2089 O O . ARG A 1 272 ? 9.650 9.802 -17.163 1.00 90.81 272 ARG A O 1
ATOM 2096 N N . ASP A 1 273 ? 10.076 9.315 -19.307 1.00 87.00 273 ASP A N 1
ATOM 2097 C CA . ASP A 1 273 ? 11.227 10.228 -19.468 1.00 87.00 273 ASP A CA 1
ATOM 2098 C C . ASP A 1 273 ? 10.863 11.694 -19.250 1.00 87.00 273 ASP A C 1
ATOM 2100 O O . ASP A 1 273 ? 11.627 12.444 -18.645 1.00 87.00 273 ASP A O 1
ATOM 2104 N N . ASP A 1 274 ? 9.644 12.071 -19.618 1.00 86.06 274 ASP A N 1
ATOM 2105 C CA . ASP A 1 274 ? 9.054 13.381 -19.341 1.00 86.06 274 ASP A CA 1
ATOM 2106 C C . ASP A 1 274 ? 8.485 13.513 -17.911 1.00 86.06 274 ASP A C 1
ATOM 2108 O O . ASP A 1 274 ? 7.817 14.499 -17.601 1.00 86.06 274 ASP A O 1
ATOM 2112 N N . LYS A 1 275 ? 8.752 12.532 -17.034 1.00 81.56 275 LYS A N 1
ATOM 2113 C CA . LYS A 1 275 ? 8.240 12.400 -15.656 1.00 81.56 275 LYS A CA 1
ATOM 2114 C C . LYS A 1 275 ? 6.724 12.212 -15.552 1.00 81.56 275 LYS A C 1
ATOM 2116 O O . LYS A 1 275 ? 6.184 12.237 -14.445 1.00 81.56 275 LYS A O 1
ATOM 2121 N N . THR A 1 276 ? 6.021 12.004 -16.666 1.00 88.75 276 THR A N 1
ATOM 2122 C CA . THR A 1 276 ? 4.596 11.666 -16.617 1.00 88.75 276 THR A CA 1
ATOM 2123 C C . THR A 1 276 ? 4.397 10.242 -16.106 1.00 88.75 276 THR A C 1
ATOM 2125 O O . THR A 1 276 ? 5.250 9.369 -16.279 1.00 88.75 276 THR A O 1
ATOM 2128 N N . LEU A 1 277 ? 3.260 10.014 -15.446 1.00 91.81 277 LEU A N 1
ATOM 2129 C CA . LEU A 1 277 ? 2.886 8.706 -14.922 1.00 91.81 277 LEU A CA 1
ATOM 2130 C C . LEU A 1 277 ? 1.923 8.016 -15.880 1.00 91.81 277 LEU A C 1
ATOM 2132 O O . LEU A 1 277 ? 0.893 8.596 -16.232 1.00 91.81 277 LEU A O 1
ATOM 2136 N N . ALA A 1 278 ? 2.244 6.782 -16.257 1.00 91.94 278 ALA A N 1
ATOM 2137 C CA . ALA A 1 278 ? 1.381 5.938 -17.067 1.00 91.94 278 ALA A CA 1
ATOM 2138 C C . ALA A 1 278 ? 0.820 4.769 -16.249 1.00 91.94 278 ALA A C 1
ATOM 2140 O O . ALA A 1 278 ? 1.538 4.157 -15.463 1.00 91.94 278 ALA A O 1
ATOM 2141 N N . VAL A 1 279 ? -0.467 4.466 -16.416 1.00 90.00 279 VAL A N 1
ATOM 2142 C CA . VAL A 1 279 ? -1.126 3.346 -15.726 1.00 90.00 279 VAL A CA 1
ATOM 2143 C C . VAL A 1 279 ? -0.805 2.053 -16.463 1.00 90.00 279 VAL A C 1
ATOM 2145 O O . VAL A 1 279 ? -0.861 2.019 -17.688 1.00 90.00 279 VAL A O 1
ATOM 2148 N N . PHE A 1 280 ? -0.468 0.999 -15.731 1.00 86.81 280 PHE A N 1
ATOM 2149 C CA . PHE A 1 280 ? -0.357 -0.340 -16.301 1.00 86.81 280 PHE A CA 1
ATOM 2150 C C . PHE A 1 280 ? -1.745 -0.958 -16.503 1.00 86.81 280 PHE A C 1
ATOM 2152 O O . PHE A 1 280 ? -2.639 -0.740 -15.680 1.00 86.81 280 PHE A O 1
ATOM 2159 N N . ASP A 1 281 ? -1.892 -1.722 -17.582 1.00 66.56 281 ASP A N 1
ATOM 2160 C CA . ASP A 1 281 ? -3.086 -2.531 -17.849 1.00 66.56 281 ASP A CA 1
ATOM 2161 C C . ASP A 1 281 ? -3.068 -3.850 -17.061 1.00 66.56 281 ASP A C 1
ATOM 2163 O O . ASP A 1 281 ? -1.965 -4.436 -16.900 1.00 66.56 281 ASP A O 1
#

Organism: Bradyrhizobium japonicum (NCBI:txid375)

pLDDT: mean 77.3, std 13.99, range [34.34, 96.31]